Protein AF-A0A6C0AQ87-F1 (afdb_monomer_lite)

Organism: NCBI:txid1070528

Secondary structure (DSSP, 8-state):
----EEEEEEEGGGHHHHHHHHHHHHHHTT--GGGEEEEEES-SS-EEEEETTEEEEEES-B-GGGHHHHHHHH-TTTS--SEEEEEETTEEE-TTHHHHHHHHHHHHHHTT-SEEES-SSS--TT-EEEEHHHHHHTHHHHHTT-B----HHHHHHHHHHHHTTTTTTTTSSEE------EEEEEEEE-TT--EEEEEEEEEGGGTEEEEEES-TT-SS------TT--

Foldseek 3Di:
DDFAAEEAEAEPVQCVQLVVVQVVLCVVQPRDQLRYEYEYEQDPDWDWDADPNHIYTYDLKDQGQLRVLLVCLVPVPPDDDFKHWGYYSQKHAHNQQRVLVVVVVVVCVVLVAAWEQLEDVDQRQSGTMGGSVLSNVCNPVSVVLMDNDPDLVVSVVSVVVCVVVGCVSCVPSYDYPHFDWDKDWDWQAAPVRDIFTWIWTQSPSNRMIGTGGPDSVCSHRNGDDPPDDD

Sequence (230 aa):
MEPFHLFIASCYEAKDIQIPRIIDNISAVNIPSNYVHIIVGGCPKYETEYKNGIEIISVTYRCFEFTPLIYIIKNPDIIMFEFAFFAHDTVTFGKNFYNTIQSDIHKMKMGNFKTMKIENREMSMNIGIYSKEIILKNKNPLLELELNTNDKDELMKMKHKLVNYEDFILSQGNMNTGDASHNIKCKLVGKEGTVSNGSIRHYQRIDLIKYQSNNSTIQSIDICIIPNLF

pLDDT: mean 85.97, std 13.85, range [38.28, 98.5]

Structure (mmCIF, N/CA/C/O backbone):
data_AF-A0A6C0AQ87-F1
#
_entry.id   AF-A0A6C0AQ87-F1
#
loop_
_atom_site.group_PDB
_atom_site.id
_atom_site.type_symbol
_atom_site.label_atom_id
_atom_site.label_alt_id
_atom_site.label_comp_id
_atom_site.label_asym_id
_atom_site.label_entity_id
_atom_site.label_seq_id
_atom_site.pdbx_PDB_ins_code
_atom_site.Cartn_x
_atom_site.Cartn_y
_atom_site.Cartn_z
_atom_site.occupancy
_atom_site.B_iso_or_equiv
_atom_site.auth_seq_id
_atom_site.auth_comp_id
_atom_site.auth_asym_id
_atom_site.auth_atom_id
_atom_site.pdbx_PDB_model_num
ATOM 1 N N . MET A 1 1 ? -20.954 -0.572 12.445 1.00 70.75 1 MET A N 1
ATOM 2 C CA . MET A 1 1 ? -19.699 0.199 12.322 1.00 70.75 1 MET A CA 1
ATOM 3 C C . MET A 1 1 ? -19.572 0.627 10.872 1.00 70.75 1 MET A C 1
ATOM 5 O O . MET A 1 1 ? -19.961 -0.150 10.007 1.00 70.75 1 MET A O 1
ATOM 9 N N . GLU A 1 2 ? -19.117 1.850 10.605 1.00 80.50 2 GLU A N 1
ATOM 10 C CA . GLU A 1 2 ? -18.926 2.330 9.229 1.00 80.50 2 GLU A CA 1
ATOM 11 C C . GLU A 1 2 ? -17.753 1.595 8.563 1.00 80.50 2 GLU A C 1
ATOM 13 O O . GLU A 1 2 ? -16.759 1.318 9.246 1.00 80.50 2 GLU A O 1
ATOM 18 N N . PRO A 1 3 ? -17.859 1.228 7.275 1.00 90.69 3 PRO A N 1
ATOM 19 C CA . PRO A 1 3 ? -16.748 0.645 6.526 1.00 90.69 3 PRO A CA 1
ATOM 20 C C . PRO A 1 3 ? -15.561 1.617 6.453 1.00 90.69 3 PRO A C 1
ATOM 22 O O . PRO A 1 3 ? -15.720 2.829 6.596 1.00 90.69 3 PRO A O 1
ATOM 25 N N . PHE A 1 4 ? -14.364 1.080 6.227 1.00 95.75 4 PHE A N 1
ATOM 26 C CA . PHE A 1 4 ? -13.144 1.866 6.049 1.00 95.75 4 PHE A CA 1
ATOM 27 C C . PHE A 1 4 ? -12.495 1.575 4.698 1.00 95.75 4 PHE A C 1
ATOM 29 O O . PHE A 1 4 ? -12.660 0.487 4.139 1.00 95.75 4 PHE A O 1
ATOM 36 N N . HIS A 1 5 ? -11.726 2.547 4.210 1.00 97.88 5 HIS A N 1
ATOM 37 C CA . HIS A 1 5 ? -10.995 2.437 2.954 1.00 97.88 5 HIS A CA 1
ATOM 38 C C . HIS A 1 5 ? -9.681 1.668 3.137 1.00 97.88 5 HIS A C 1
ATOM 40 O O . HIS A 1 5 ? -8.927 1.914 4.081 1.00 97.88 5 HIS A O 1
ATOM 46 N N . LEU A 1 6 ? -9.395 0.760 2.210 1.00 98.06 6 LEU A N 1
ATOM 47 C CA . LEU A 1 6 ? -8.151 0.008 2.113 1.00 98.06 6 LEU A CA 1
ATOM 48 C C . LEU A 1 6 ? -7.364 0.501 0.896 1.00 98.06 6 LEU A C 1
ATOM 50 O O . LEU A 1 6 ? -7.814 0.347 -0.236 1.00 98.06 6 LEU A O 1
ATOM 54 N N . PHE A 1 7 ? -6.180 1.057 1.130 1.00 98.25 7 PHE A N 1
ATOM 55 C CA . PHE A 1 7 ? -5.252 1.475 0.086 1.00 98.25 7 PHE A CA 1
ATOM 56 C C . PHE A 1 7 ? -4.115 0.469 -0.049 1.00 98.25 7 PHE A C 1
ATOM 58 O O . PHE A 1 7 ? -3.455 0.123 0.932 1.00 98.25 7 PHE A O 1
ATOM 65 N N . ILE A 1 8 ? -3.862 0.020 -1.275 1.00 97.62 8 ILE A N 1
ATOM 66 C CA . ILE A 1 8 ? -2.823 -0.959 -1.590 1.00 97.62 8 ILE A CA 1
ATOM 67 C C . ILE A 1 8 ? -1.843 -0.327 -2.573 1.00 97.62 8 ILE A C 1
ATOM 69 O O . ILE A 1 8 ? -2.218 0.035 -3.687 1.00 97.62 8 ILE A O 1
ATOM 73 N N . ALA A 1 9 ? -0.586 -0.186 -2.159 1.00 95.69 9 ALA A N 1
ATOM 74 C CA . ALA A 1 9 ? 0.491 0.273 -3.027 1.00 95.69 9 ALA A CA 1
ATOM 75 C C . ALA A 1 9 ? 0.990 -0.870 -3.921 1.00 95.69 9 ALA A C 1
ATOM 77 O O . ALA A 1 9 ? 1.310 -1.950 -3.419 1.00 95.69 9 ALA A O 1
ATOM 78 N N . SER A 1 10 ? 1.106 -0.610 -5.223 1.00 93.88 10 SER A N 1
ATOM 79 C CA . SER A 1 10 ? 1.710 -1.516 -6.203 1.00 93.88 10 SER A CA 1
ATOM 80 C C . SER A 1 10 ? 2.608 -0.757 -7.185 1.00 93.88 10 SER A C 1
ATOM 82 O O . SER A 1 10 ? 2.607 0.478 -7.246 1.00 93.88 10 SER A O 1
ATOM 84 N N . CYS A 1 11 ? 3.390 -1.495 -7.964 1.00 91.00 11 CYS A N 1
ATOM 85 C CA . CYS A 1 11 ? 4.288 -0.972 -8.983 1.00 91.00 11 CYS A CA 1
ATOM 86 C C . CYS A 1 11 ? 3.928 -1.513 -10.373 1.00 91.00 11 CYS A C 1
ATOM 88 O O . CYS A 1 11 ? 3.451 -2.639 -10.514 1.00 91.00 11 CYS A O 1
ATOM 90 N N . TYR A 1 12 ? 4.172 -0.707 -11.410 1.00 89.94 12 TYR A N 1
ATOM 91 C CA . TYR A 1 12 ? 3.906 -1.065 -12.805 1.00 89.94 12 TYR A CA 1
ATOM 92 C C . TYR A 1 12 ? 4.482 -2.434 -13.203 1.00 89.94 12 TYR A C 1
ATOM 94 O O . TYR A 1 12 ? 3.801 -3.215 -13.862 1.00 89.94 12 TYR A O 1
ATOM 102 N N . GLU A 1 13 ? 5.692 -2.758 -12.745 1.00 84.94 13 GLU A N 1
ATOM 103 C CA . GLU A 1 13 ? 6.395 -4.014 -13.026 1.00 84.94 13 GLU A CA 1
ATOM 104 C C . GLU A 1 13 ? 5.699 -5.230 -12.410 1.00 84.94 13 GLU A C 1
ATOM 106 O O . GLU A 1 13 ? 5.802 -6.333 -12.939 1.00 84.94 13 GLU A O 1
ATOM 111 N N . ALA A 1 14 ? 4.989 -5.045 -11.296 1.00 81.75 14 ALA A N 1
ATOM 112 C CA . ALA A 1 14 ? 4.315 -6.124 -10.586 1.00 81.75 14 ALA A CA 1
ATOM 113 C C . ALA A 1 14 ? 2.837 -6.262 -10.953 1.00 81.75 14 ALA A C 1
ATOM 115 O O . ALA A 1 14 ? 2.191 -7.220 -10.514 1.00 81.75 14 ALA A O 1
ATOM 116 N N . LYS A 1 15 ? 2.291 -5.328 -11.744 1.00 88.00 15 LYS A N 1
ATOM 117 C CA . LYS A 1 15 ? 0.842 -5.167 -11.884 1.00 88.00 15 LYS A CA 1
ATOM 118 C C . LYS A 1 15 ? 0.152 -6.442 -12.388 1.00 88.00 15 LYS A C 1
ATOM 120 O O . LYS A 1 15 ? -0.852 -6.868 -11.825 1.00 88.00 15 LYS A O 1
ATOM 125 N N . ASP A 1 16 ? 0.739 -7.103 -13.386 1.00 86.88 16 ASP A N 1
ATOM 126 C CA . ASP A 1 16 ? 0.127 -8.243 -14.086 1.00 86.88 16 ASP A CA 1
ATOM 127 C C . ASP A 1 16 ? 0.128 -9.529 -13.245 1.00 86.88 16 ASP A C 1
ATOM 129 O O . ASP A 1 16 ? -0.469 -10.537 -13.626 1.00 86.88 16 ASP A O 1
ATOM 133 N N . ILE A 1 17 ? 0.810 -9.507 -12.097 1.00 82.94 17 ILE A N 1
ATOM 134 C CA . ILE A 1 17 ? 0.964 -10.655 -11.206 1.00 82.94 17 ILE A CA 1
ATOM 135 C C . ILE A 1 17 ? 0.303 -10.367 -9.860 1.00 82.94 17 ILE A C 1
ATOM 137 O O . ILE A 1 17 ? -0.514 -11.160 -9.392 1.00 82.94 17 ILE A O 1
ATOM 141 N N . GLN A 1 18 ? 0.599 -9.220 -9.250 1.00 87.06 18 GLN A N 1
ATOM 142 C CA . GLN A 1 18 ? 0.090 -8.894 -7.920 1.00 87.06 18 GLN A CA 1
ATOM 143 C C . GLN A 1 18 ? -1.363 -8.465 -7.919 1.00 87.06 18 GLN A C 1
ATOM 145 O O . GLN A 1 18 ? -2.097 -8.839 -7.006 1.00 87.06 18 GLN A O 1
ATOM 150 N N . ILE A 1 19 ? -1.792 -7.693 -8.921 1.00 92.75 19 ILE A N 1
ATOM 151 C CA . ILE A 1 19 ? -3.147 -7.146 -8.917 1.00 92.75 19 ILE A CA 1
ATOM 152 C C . ILE A 1 19 ? -4.196 -8.252 -9.064 1.00 92.75 19 ILE A C 1
ATOM 154 O O . ILE A 1 19 ? -5.112 -8.292 -8.245 1.00 92.75 19 ILE A O 1
ATOM 158 N N . PRO A 1 20 ? -4.073 -9.218 -9.997 1.00 92.12 20 PRO A N 1
ATOM 159 C CA . PRO A 1 20 ? -4.976 -10.367 -10.016 1.00 92.12 20 PRO A CA 1
ATOM 160 C C . PRO A 1 20 ? -4.990 -11.129 -8.682 1.00 92.12 20 PRO A C 1
ATOM 162 O O . PRO A 1 20 ? -6.058 -11.369 -8.127 1.00 92.12 20 PRO A O 1
ATOM 165 N N . ARG A 1 21 ? -3.810 -11.414 -8.114 1.00 91.19 21 ARG A N 1
ATOM 166 C CA . ARG A 1 21 ? -3.673 -12.163 -6.856 1.00 91.19 21 ARG A CA 1
ATOM 167 C C . ARG A 1 21 ? -4.363 -11.472 -5.679 1.00 91.19 21 ARG A C 1
ATOM 169 O O . ARG A 1 21 ? -5.054 -12.127 -4.899 1.00 91.19 21 ARG A O 1
ATOM 176 N N . ILE A 1 22 ? -4.152 -10.166 -5.513 1.00 93.75 22 ILE A N 1
ATOM 177 C CA . ILE A 1 22 ? -4.729 -9.428 -4.386 1.00 93.75 22 ILE A CA 1
ATOM 178 C C . ILE A 1 22 ? -6.245 -9.287 -4.545 1.00 93.75 22 ILE A C 1
ATOM 180 O O . ILE A 1 22 ? -6.961 -9.412 -3.557 1.00 93.75 22 ILE A O 1
ATOM 184 N N . ILE A 1 23 ? -6.744 -9.124 -5.777 1.00 95.12 23 ILE A N 1
ATOM 185 C CA . ILE A 1 23 ? -8.183 -9.106 -6.082 1.00 95.12 23 ILE A CA 1
ATOM 186 C C . ILE A 1 23 ? -8.835 -10.441 -5.720 1.00 95.12 23 ILE A C 1
ATOM 188 O O . ILE A 1 23 ? -9.888 -10.445 -5.077 1.00 95.12 23 ILE A O 1
ATOM 192 N N . ASP A 1 24 ? -8.208 -11.562 -6.082 1.00 93.31 24 ASP A N 1
ATOM 193 C CA . ASP A 1 24 ? -8.702 -12.898 -5.737 1.00 93.31 24 ASP A CA 1
ATOM 194 C C . ASP A 1 24 ? -8.727 -13.095 -4.215 1.00 93.31 24 ASP A C 1
ATOM 196 O O . ASP A 1 24 ? -9.721 -13.564 -3.658 1.00 93.31 24 ASP A O 1
ATOM 200 N N . ASN A 1 25 ? -7.670 -12.665 -3.516 1.00 94.88 25 ASN A N 1
ATOM 201 C CA . ASN A 1 25 ? -7.618 -12.722 -2.059 1.00 94.88 25 ASN A CA 1
ATOM 202 C C . ASN A 1 25 ? -8.708 -11.862 -1.399 1.00 94.88 25 ASN A C 1
ATOM 204 O O . ASN A 1 25 ? -9.415 -12.372 -0.535 1.00 94.88 25 ASN A O 1
ATOM 208 N N . ILE A 1 26 ? -8.888 -10.608 -1.827 1.00 95.94 26 ILE A N 1
ATOM 209 C CA . ILE A 1 26 ? -9.941 -9.698 -1.337 1.00 95.94 26 ILE A CA 1
ATOM 210 C C . ILE A 1 26 ? -11.328 -10.313 -1.534 1.00 95.94 26 ILE A C 1
ATOM 212 O O . ILE A 1 26 ? -12.129 -10.346 -0.598 1.00 95.94 26 ILE A O 1
ATOM 216 N N . SER A 1 27 ? -11.581 -10.856 -2.728 1.00 92.88 27 SER A N 1
ATOM 217 C CA . SER A 1 27 ? -12.851 -11.502 -3.076 1.00 92.88 27 SER A CA 1
ATOM 218 C C . SER A 1 27 ? -13.129 -12.728 -2.198 1.00 92.88 27 SER A C 1
ATOM 220 O O . SER A 1 27 ? -14.280 -13.014 -1.881 1.00 92.88 27 SER A O 1
ATOM 222 N N . ALA A 1 28 ? -12.082 -13.434 -1.759 1.00 93.25 28 ALA A N 1
ATOM 223 C CA . ALA A 1 28 ? -12.200 -14.608 -0.900 1.00 93.25 28 ALA A CA 1
ATOM 224 C C . ALA A 1 28 ? -12.422 -14.287 0.594 1.00 93.25 28 ALA A C 1
ATOM 226 O O . ALA A 1 28 ? -12.800 -15.189 1.348 1.00 93.25 28 ALA A O 1
ATOM 227 N N . VAL A 1 29 ? -12.178 -13.048 1.051 1.00 91.06 29 VAL A N 1
ATOM 228 C CA . VAL A 1 29 ? -12.128 -12.707 2.493 1.00 91.06 29 VAL A CA 1
ATOM 229 C C . VAL A 1 29 ? -13.107 -11.620 2.952 1.00 91.06 29 VAL A C 1
ATOM 231 O O . VAL A 1 29 ? -12.885 -10.985 3.978 1.00 91.06 29 VAL A O 1
ATOM 234 N N . ASN A 1 30 ? -14.242 -11.454 2.265 1.00 84.94 30 ASN A N 1
ATOM 235 C CA . ASN A 1 30 ? -15.345 -10.555 2.659 1.00 84.94 30 ASN A CA 1
ATOM 236 C C . ASN A 1 30 ? -14.932 -9.089 2.909 1.00 84.94 30 ASN A C 1
ATOM 238 O O . ASN A 1 30 ? -15.601 -8.373 3.655 1.00 84.94 30 ASN A O 1
ATOM 242 N N . ILE A 1 31 ? -13.847 -8.621 2.288 1.00 94.50 31 ILE A N 1
ATOM 243 C CA . ILE A 1 31 ? -13.509 -7.196 2.278 1.00 94.50 31 ILE A CA 1
ATOM 244 C C . ILE A 1 31 ? -14.445 -6.505 1.269 1.00 94.50 31 ILE A C 1
ATOM 246 O O . ILE A 1 31 ? -14.500 -6.936 0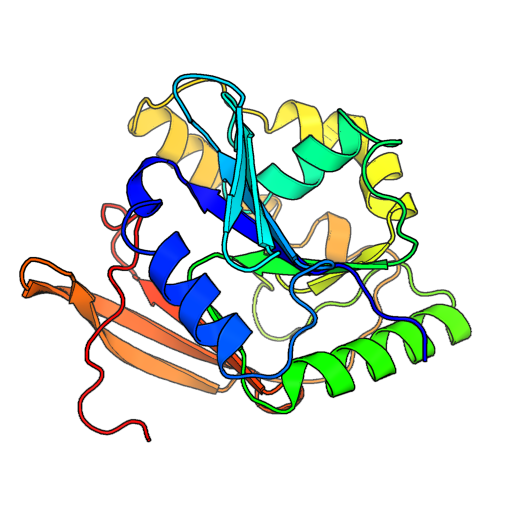.116 1.00 94.50 31 ILE A O 1
ATOM 250 N N . PRO A 1 32 ? -15.171 -5.439 1.654 1.00 95.44 32 PRO A N 1
ATOM 251 C CA . PRO A 1 32 ? -16.030 -4.689 0.743 1.00 95.44 32 PRO A CA 1
ATOM 252 C C . PRO A 1 32 ? -15.2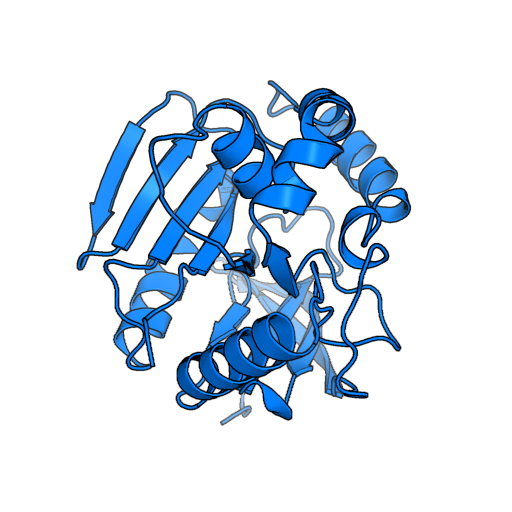37 -4.076 -0.420 1.00 95.44 32 PRO A C 1
ATOM 254 O O . PRO A 1 32 ? -14.501 -3.106 -0.242 1.00 95.44 32 PRO A O 1
ATOM 257 N N . SER A 1 33 ? -15.395 -4.632 -1.621 1.00 96.44 33 SER A N 1
ATOM 258 C CA . SER A 1 33 ? -14.600 -4.278 -2.805 1.00 96.44 33 SER A CA 1
ATOM 259 C C . SER A 1 33 ? -14.642 -2.791 -3.159 1.00 96.44 33 SER A C 1
ATOM 261 O O . SER A 1 33 ? -13.620 -2.225 -3.529 1.00 96.44 33 SER A O 1
ATOM 263 N N . ASN A 1 34 ? -15.791 -2.139 -2.964 1.00 96.12 34 ASN A N 1
ATOM 264 C CA . ASN A 1 34 ? -15.999 -0.717 -3.248 1.00 96.12 34 ASN A CA 1
ATOM 265 C C . ASN A 1 34 ? -15.268 0.235 -2.280 1.00 96.12 34 ASN A C 1
ATOM 267 O O . ASN A 1 34 ? -15.312 1.447 -2.473 1.00 96.12 34 ASN A O 1
ATOM 271 N N . TYR A 1 35 ? -14.626 -0.301 -1.240 1.00 97.19 35 TYR A N 1
ATOM 272 C CA . TYR A 1 35 ? -13.758 0.436 -0.322 1.00 97.19 35 TYR A CA 1
ATOM 273 C C . TYR A 1 35 ? -12.278 0.082 -0.510 1.00 97.19 35 TYR A C 1
ATOM 275 O O . TYR A 1 35 ? -11.448 0.464 0.314 1.00 97.19 35 TYR A O 1
ATOM 283 N N . VAL A 1 36 ? -11.930 -0.656 -1.567 1.00 98.38 36 VAL A N 1
ATOM 284 C CA . VAL A 1 36 ? -10.545 -1.010 -1.876 1.00 98.38 36 VAL A CA 1
ATOM 285 C C . VAL A 1 36 ? -10.039 -0.206 -3.065 1.00 98.38 36 VAL A C 1
ATOM 287 O O . VAL A 1 36 ? -10.654 -0.196 -4.131 1.00 98.38 36 VAL A O 1
ATOM 290 N N . HIS A 1 37 ? -8.871 0.403 -2.877 1.00 98.50 37 HIS A N 1
ATOM 291 C CA . HIS A 1 37 ? -8.175 1.206 -3.872 1.00 98.50 37 HIS A CA 1
ATOM 292 C C . HIS A 1 37 ? -6.755 0.672 -4.050 1.00 98.50 37 HIS A C 1
ATOM 294 O O . HIS A 1 37 ? -5.944 0.679 -3.120 1.00 98.50 37 HIS A O 1
ATOM 300 N N . ILE A 1 38 ? -6.439 0.218 -5.254 1.00 98.25 38 ILE A N 1
ATOM 301 C CA . ILE A 1 38 ? -5.106 -0.237 -5.633 1.00 98.25 38 ILE A CA 1
ATOM 302 C C . ILE A 1 38 ? -4.446 0.885 -6.427 1.00 98.25 38 ILE A C 1
ATOM 304 O O . ILE A 1 38 ? -4.904 1.220 -7.514 1.00 98.25 38 ILE A O 1
ATOM 308 N N . ILE A 1 39 ? -3.364 1.460 -5.904 1.00 98.12 39 ILE A N 1
ATOM 309 C CA . ILE A 1 39 ? -2.640 2.546 -6.573 1.00 98.12 39 ILE A CA 1
ATOM 310 C C . ILE A 1 39 ? -1.346 1.987 -7.167 1.00 98.12 39 ILE A C 1
ATOM 312 O O . ILE A 1 39 ? -0.448 1.570 -6.431 1.00 98.12 39 ILE A O 1
ATOM 316 N N . VAL A 1 40 ? -1.250 1.981 -8.498 1.00 97.06 40 VAL A N 1
ATOM 317 C CA . VAL A 1 40 ? -0.133 1.408 -9.260 1.00 97.06 40 VAL A CA 1
ATOM 318 C C . VAL A 1 40 ? 0.787 2.524 -9.757 1.00 97.06 40 VAL A C 1
ATOM 320 O O . VAL A 1 40 ? 0.448 3.270 -10.677 1.00 97.06 40 VAL A O 1
ATOM 323 N N . GLY A 1 41 ? 1.970 2.644 -9.152 1.00 95.38 41 GLY A N 1
ATOM 324 C CA . GLY A 1 41 ? 2.942 3.687 -9.493 1.00 95.38 41 GLY A CA 1
ATOM 325 C C . GLY A 1 41 ? 3.875 3.327 -10.651 1.00 95.38 41 GLY A C 1
ATOM 326 O O . GLY A 1 41 ? 4.324 2.182 -10.763 1.00 95.38 41 GLY A O 1
ATOM 327 N N . GLY A 1 42 ? 4.262 4.333 -11.440 1.00 94.12 42 GLY A N 1
ATOM 328 C CA . GLY A 1 42 ? 5.247 4.232 -12.529 1.00 94.12 42 GLY A CA 1
ATOM 329 C C . GLY A 1 42 ? 4.662 3.806 -13.875 1.00 94.12 42 GLY A C 1
ATOM 330 O O . GLY A 1 42 ? 5.389 3.306 -14.735 1.00 94.12 42 GLY A O 1
ATOM 331 N N . CYS A 1 43 ? 3.349 3.956 -14.049 1.00 95.00 43 CYS A N 1
ATOM 332 C CA . CYS A 1 43 ? 2.650 3.566 -15.267 1.00 95.00 43 CYS A CA 1
ATOM 333 C C . CYS A 1 43 ? 2.925 4.550 -16.425 1.00 95.00 43 CYS A C 1
ATOM 335 O O . CYS A 1 43 ? 3.149 5.734 -16.186 1.00 95.00 43 CYS A O 1
ATOM 337 N N . PRO A 1 44 ? 2.836 4.123 -17.700 1.00 94.81 44 PRO A N 1
ATOM 338 C CA . PRO A 1 44 ? 3.042 5.014 -18.849 1.00 94.81 44 PRO A CA 1
ATOM 339 C C . PRO A 1 44 ? 2.048 6.181 -18.941 1.00 94.81 44 PRO A C 1
ATOM 341 O O . PRO A 1 44 ? 2.342 7.203 -19.556 1.00 94.81 44 PRO A O 1
ATOM 344 N N . LYS A 1 45 ? 0.852 6.021 -18.367 1.00 96.38 45 LYS A N 1
ATOM 345 C CA . LYS A 1 45 ? -0.220 7.018 -18.372 1.00 96.38 45 LYS A CA 1
ATOM 346 C C . LYS A 1 45 ? -1.065 6.897 -17.106 1.00 96.38 45 LYS A C 1
ATOM 348 O O . LYS A 1 45 ? -1.084 5.843 -16.470 1.00 96.38 45 LYS A O 1
ATOM 353 N N . TYR A 1 46 ? -1.769 7.977 -16.777 1.00 97.44 46 TYR A N 1
ATOM 354 C CA . TYR A 1 46 ? -2.807 7.957 -15.754 1.00 97.44 46 TYR A CA 1
ATOM 355 C C . TYR A 1 46 ? -4.057 7.261 -16.298 1.00 97.44 46 TYR A C 1
ATOM 357 O O . TYR A 1 46 ? -4.537 7.613 -17.378 1.00 97.44 46 TYR A O 1
ATOM 365 N N . GLU A 1 47 ? -4.586 6.293 -15.560 1.00 97.81 47 GLU A N 1
ATOM 366 C CA . GLU A 1 47 ? -5.850 5.626 -15.879 1.00 97.81 47 GLU A CA 1
ATOM 367 C C . GLU A 1 47 ? -6.501 5.081 -14.607 1.00 97.81 47 GLU A C 1
ATOM 369 O O . GLU A 1 47 ? -5.818 4.729 -13.646 1.00 97.81 47 GLU A O 1
ATOM 374 N N . THR A 1 48 ? -7.827 5.008 -14.617 1.00 97.88 48 THR A N 1
ATOM 375 C CA . THR A 1 48 ? -8.610 4.363 -13.564 1.00 97.88 48 THR A CA 1
ATOM 376 C C . THR A 1 48 ? -9.464 3.286 -14.207 1.00 97.88 48 THR A C 1
ATOM 378 O O . THR A 1 48 ? -10.160 3.549 -15.189 1.00 97.88 48 THR A O 1
ATOM 381 N N . GLU A 1 49 ? -9.422 2.083 -13.651 1.00 97.62 49 GLU A N 1
ATOM 382 C CA . GLU A 1 49 ? -10.278 0.969 -14.045 1.00 97.62 49 GLU A CA 1
ATOM 383 C C . GLU A 1 49 ? -10.921 0.319 -12.816 1.00 97.62 49 GLU A C 1
ATOM 385 O O . GLU A 1 49 ? -10.465 0.494 -11.685 1.00 97.62 49 GLU A O 1
ATOM 390 N N . TYR A 1 50 ? -11.989 -0.445 -13.043 1.00 97.56 50 TYR A N 1
ATOM 391 C CA . TYR A 1 50 ? -12.676 -1.191 -11.993 1.00 97.56 50 TYR A CA 1
ATOM 392 C C . TYR A 1 50 ? -12.697 -2.675 -12.333 1.00 97.56 50 TYR A C 1
ATOM 394 O O . TYR A 1 50 ? -13.120 -3.067 -13.422 1.00 97.56 50 TYR A O 1
ATOM 402 N N . LYS A 1 51 ? -12.307 -3.512 -11.372 1.00 96.62 51 LYS A N 1
ATOM 403 C CA . LYS A 1 51 ? -12.351 -4.971 -11.502 1.00 96.62 51 LYS A CA 1
ATOM 404 C C . LYS A 1 51 ? -12.974 -5.579 -10.255 1.00 96.62 51 LYS A C 1
ATOM 406 O O . LYS A 1 51 ? -12.488 -5.366 -9.152 1.00 96.62 51 LYS A O 1
ATOM 411 N N . ASN A 1 52 ? -14.073 -6.315 -10.421 1.00 94.44 52 ASN A N 1
ATOM 412 C CA . ASN A 1 52 ? -14.862 -6.872 -9.312 1.00 94.44 52 ASN A CA 1
ATOM 413 C C . ASN A 1 52 ? -15.249 -5.813 -8.253 1.00 94.44 52 ASN A C 1
ATOM 415 O O . ASN A 1 52 ? -15.251 -6.090 -7.059 1.00 94.44 52 ASN A O 1
ATOM 419 N N . GLY A 1 53 ? -15.529 -4.579 -8.688 1.00 95.62 53 GLY A N 1
ATOM 420 C CA . GLY A 1 53 ? -15.854 -3.454 -7.803 1.00 95.62 53 GLY A CA 1
ATOM 421 C C . GLY A 1 53 ? -14.664 -2.823 -7.070 1.00 95.62 53 GLY A C 1
ATOM 422 O O . GLY A 1 53 ? -14.879 -1.862 -6.341 1.00 95.62 53 GLY A O 1
ATOM 423 N N . ILE A 1 54 ? -13.441 -3.329 -7.263 1.00 97.94 54 ILE A N 1
ATOM 424 C CA . ILE A 1 54 ? -12.197 -2.752 -6.733 1.00 97.94 54 ILE A CA 1
ATOM 425 C C . ILE A 1 54 ? -11.694 -1.693 -7.708 1.00 97.94 54 ILE A C 1
ATOM 427 O O . ILE A 1 54 ? -11.628 -1.948 -8.914 1.00 97.94 54 ILE A O 1
ATOM 431 N N . GLU A 1 55 ? -11.329 -0.527 -7.185 1.00 98.19 55 GLU A N 1
ATOM 432 C CA . GLU A 1 55 ? -10.763 0.569 -7.967 1.00 98.19 55 GLU A CA 1
ATOM 433 C C . GLU A 1 55 ? -9.252 0.378 -8.140 1.00 98.19 55 GLU A C 1
ATOM 435 O O . GLU A 1 55 ? -8.522 0.187 -7.165 1.00 98.19 55 GLU A O 1
ATOM 440 N N . ILE A 1 56 ? -8.774 0.442 -9.381 1.00 98.50 56 ILE A N 1
ATOM 441 C CA . ILE A 1 56 ? -7.355 0.346 -9.728 1.00 98.50 56 ILE A CA 1
ATOM 442 C C . ILE A 1 56 ? -6.962 1.656 -10.405 1.00 98.50 56 ILE A C 1
ATOM 444 O O . ILE A 1 56 ? -7.510 2.019 -11.444 1.00 98.50 56 ILE A O 1
ATOM 448 N N . ILE A 1 57 ? -6.022 2.378 -9.803 1.00 98.50 57 ILE A N 1
ATOM 449 C CA . ILE A 1 57 ? -5.585 3.701 -10.244 1.00 98.50 57 ILE A CA 1
ATOM 450 C C . ILE A 1 57 ? -4.115 3.619 -10.633 1.00 98.50 57 ILE A C 1
ATOM 452 O O . ILE A 1 57 ? -3.224 3.529 -9.787 1.00 98.50 57 ILE A O 1
ATOM 456 N N . SER A 1 58 ? -3.861 3.685 -11.929 1.00 98.25 58 SER A N 1
ATOM 457 C CA . SER A 1 58 ? -2.528 3.795 -12.502 1.00 98.25 58 SER A CA 1
ATOM 458 C C . SER A 1 58 ? -2.083 5.252 -12.483 1.00 98.25 58 SER A C 1
ATOM 460 O O . SER A 1 58 ? -2.779 6.134 -12.987 1.00 98.25 58 SER A O 1
ATOM 462 N N . VAL A 1 59 ? -0.899 5.517 -11.937 1.00 97.88 59 VAL A N 1
ATOM 463 C CA . VAL A 1 59 ? -0.293 6.853 -11.895 1.00 97.88 59 VAL A CA 1
ATOM 464 C C . VAL A 1 59 ? 1.102 6.832 -12.513 1.00 97.88 59 VAL A C 1
ATOM 466 O O . VAL A 1 59 ? 1.818 5.833 -12.440 1.00 97.88 59 VAL A O 1
ATOM 469 N N . THR A 1 60 ? 1.496 7.943 -13.139 1.00 96.44 60 THR A N 1
ATOM 470 C CA . THR A 1 60 ? 2.782 8.049 -13.851 1.00 96.44 60 THR A CA 1
ATOM 471 C C . THR A 1 60 ? 3.978 8.221 -12.924 1.00 96.44 60 THR A C 1
ATOM 473 O O . THR A 1 60 ? 5.094 7.850 -13.273 1.00 96.44 60 THR A O 1
ATOM 476 N N . TYR A 1 61 ? 3.742 8.762 -11.733 1.00 94.69 61 TYR A N 1
ATOM 477 C CA . TYR A 1 61 ? 4.751 8.899 -10.694 1.00 94.69 61 TYR A CA 1
ATOM 478 C C . TYR A 1 61 ? 4.820 7.648 -9.818 1.00 94.69 61 TYR A C 1
ATOM 480 O O . TYR A 1 61 ? 3.940 6.785 -9.858 1.00 94.69 61 TYR A O 1
ATOM 488 N N . ARG A 1 62 ? 5.851 7.547 -8.981 1.00 91.25 62 ARG A N 1
ATOM 489 C CA . ARG A 1 62 ? 5.965 6.470 -7.996 1.00 91.25 62 ARG A CA 1
ATOM 490 C C . ARG A 1 62 ? 6.791 6.848 -6.785 1.00 91.25 62 ARG A C 1
ATOM 492 O O . ARG A 1 62 ? 7.704 7.660 -6.872 1.00 91.25 62 ARG A O 1
ATOM 499 N N . CYS A 1 63 ? 6.476 6.211 -5.666 1.00 89.69 63 CYS A N 1
ATOM 500 C CA . CYS A 1 63 ? 7.274 6.252 -4.447 1.00 89.69 63 CYS A CA 1
ATOM 501 C C . CYS A 1 63 ? 7.015 4.986 -3.616 1.00 89.69 63 CYS A C 1
ATOM 503 O O . CYS A 1 63 ? 6.625 5.064 -2.457 1.00 89.69 63 CYS A O 1
ATOM 505 N N . PHE A 1 64 ? 7.133 3.812 -4.251 1.00 87.25 64 PHE A N 1
ATOM 506 C CA . PHE A 1 64 ? 6.882 2.506 -3.628 1.00 87.25 64 PHE A CA 1
ATOM 507 C C . PHE A 1 64 ? 5.623 2.524 -2.729 1.00 87.25 64 PHE A C 1
ATOM 509 O O . PHE A 1 64 ? 4.539 2.871 -3.206 1.00 87.25 64 PHE A O 1
ATOM 516 N N . GLU A 1 65 ? 5.766 2.222 -1.439 1.00 87.00 65 GLU A N 1
ATOM 517 C CA . GLU A 1 65 ? 4.699 2.206 -0.437 1.00 87.00 65 GLU A CA 1
ATOM 518 C C . GLU A 1 65 ? 4.044 3.567 -0.137 1.00 87.00 65 GLU A C 1
ATOM 520 O O . GLU A 1 65 ? 2.899 3.607 0.307 1.00 87.00 65 GLU A O 1
ATOM 525 N N . PHE A 1 66 ? 4.697 4.689 -0.449 1.00 91.69 66 PHE A N 1
ATOM 526 C CA . PHE A 1 66 ? 4.128 6.033 -0.288 1.00 91.69 66 PHE A CA 1
ATOM 527 C C . PHE A 1 66 ? 3.270 6.480 -1.479 1.00 91.69 66 PHE A C 1
ATOM 529 O O . PHE A 1 66 ? 2.610 7.519 -1.401 1.00 91.69 66 PHE A O 1
ATOM 536 N N . THR A 1 67 ? 3.234 5.718 -2.578 1.00 95.06 67 THR A N 1
ATOM 537 C CA . THR A 1 67 ? 2.472 6.088 -3.787 1.00 95.06 67 THR A CA 1
ATOM 538 C C . THR A 1 67 ? 0.993 6.406 -3.491 1.00 95.06 67 THR A C 1
ATOM 540 O O . THR A 1 67 ? 0.529 7.459 -3.939 1.00 95.06 67 THR A O 1
ATOM 543 N N . PRO A 1 68 ? 0.247 5.609 -2.692 1.00 96.94 68 PRO A N 1
ATOM 544 C CA . PRO A 1 68 ? -1.130 5.952 -2.333 1.00 96.94 68 PRO A CA 1
ATOM 545 C C . PRO A 1 68 ? -1.254 7.250 -1.524 1.00 96.94 68 PRO A C 1
ATOM 547 O O . PRO A 1 68 ? -2.200 8.011 -1.711 1.00 96.94 68 PRO A O 1
ATOM 550 N N . LEU A 1 69 ? -0.288 7.536 -0.647 1.00 96.00 69 LEU A N 1
ATOM 551 C CA . LEU A 1 69 ? -0.286 8.745 0.181 1.00 96.00 69 LEU A CA 1
ATOM 552 C C . LEU A 1 69 ? -0.108 10.001 -0.680 1.00 96.00 69 LEU A C 1
ATOM 554 O O . LEU A 1 69 ? -0.839 10.979 -0.515 1.00 96.00 69 LEU A O 1
ATOM 558 N N . ILE A 1 70 ? 0.809 9.946 -1.650 1.00 96.25 70 ILE A N 1
ATOM 559 C CA . ILE A 1 70 ? 1.003 11.006 -2.649 1.00 96.25 70 ILE A CA 1
ATOM 560 C C . ILE A 1 70 ? -0.265 11.189 -3.493 1.00 96.25 70 ILE A C 1
ATOM 562 O O . ILE A 1 70 ? -0.675 12.324 -3.744 1.00 96.25 70 ILE A O 1
ATOM 566 N N . TYR A 1 71 ? -0.927 10.094 -3.881 1.00 97.75 71 TYR A N 1
ATOM 567 C CA . TYR A 1 71 ? -2.192 10.160 -4.613 1.00 97.75 71 TYR A CA 1
ATOM 568 C C . TYR A 1 71 ? -3.272 10.923 -3.843 1.00 97.75 71 TYR A C 1
ATOM 570 O O . TYR A 1 71 ? -3.884 11.831 -4.405 1.00 97.75 71 TYR A O 1
ATOM 578 N N . ILE A 1 72 ? -3.450 10.624 -2.554 1.00 97.56 72 ILE A N 1
ATOM 579 C CA . ILE A 1 72 ? -4.415 11.312 -1.684 1.00 97.56 72 ILE A CA 1
ATOM 580 C C . ILE A 1 72 ? -4.090 12.805 -1.559 1.00 97.56 72 ILE A C 1
ATOM 582 O O . ILE A 1 72 ? -4.991 13.636 -1.595 1.00 97.56 72 ILE A O 1
ATOM 586 N N . ILE A 1 73 ? -2.809 13.168 -1.449 1.00 97.06 73 ILE A N 1
ATOM 587 C CA . ILE A 1 73 ? -2.378 14.574 -1.380 1.00 97.06 73 ILE A CA 1
ATOM 588 C C . ILE A 1 73 ? -2.717 15.345 -2.653 1.00 97.06 73 ILE A C 1
ATOM 590 O O . ILE A 1 73 ? -3.104 16.514 -2.581 1.00 97.06 73 ILE A O 1
ATOM 594 N N . LYS A 1 74 ? -2.517 14.718 -3.815 1.00 96.56 74 LYS A N 1
ATOM 595 C CA . LYS A 1 74 ? -2.822 15.324 -5.115 1.00 96.56 74 LYS A CA 1
ATOM 596 C C . LYS A 1 74 ? -4.326 15.386 -5.383 1.00 96.56 74 LYS A C 1
ATOM 598 O O . LYS A 1 74 ? -4.758 16.247 -6.139 1.00 96.56 74 LYS A O 1
ATOM 603 N N . ASN A 1 75 ? -5.101 14.510 -4.745 1.00 96.50 75 ASN A N 1
ATOM 604 C CA . ASN A 1 75 ? -6.527 14.319 -4.986 1.00 96.50 75 ASN A CA 1
ATOM 605 C C . ASN A 1 75 ? -7.339 14.284 -3.675 1.00 96.50 75 ASN A C 1
ATOM 607 O O . ASN A 1 75 ? -8.029 13.295 -3.402 1.00 96.5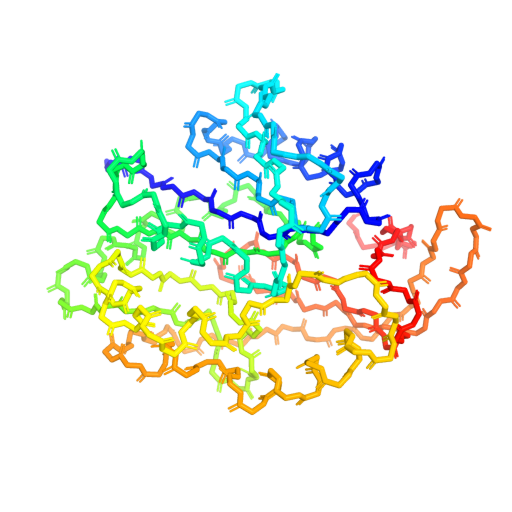0 75 ASN A O 1
ATOM 611 N N . PRO A 1 76 ? -7.271 15.336 -2.837 1.00 94.38 76 PRO A N 1
ATOM 612 C CA . PRO A 1 76 ? -7.831 15.296 -1.490 1.00 94.38 76 PRO A CA 1
ATOM 613 C C . PRO A 1 76 ? -9.349 15.123 -1.481 1.00 94.38 76 PRO A C 1
ATOM 615 O O . PRO A 1 76 ? -9.870 14.607 -0.502 1.00 94.38 76 PRO A O 1
ATOM 618 N N . ASP A 1 77 ? -10.057 15.481 -2.549 1.00 94.19 77 ASP A N 1
ATOM 619 C CA . ASP A 1 77 ? -11.524 15.460 -2.580 1.00 94.19 77 ASP A CA 1
ATOM 620 C C . ASP A 1 77 ? -12.110 14.238 -3.306 1.00 94.19 77 ASP A C 1
ATOM 622 O O . ASP A 1 77 ? -13.323 14.053 -3.301 1.00 94.19 77 ASP A O 1
ATOM 626 N N . ILE A 1 78 ? -11.273 13.377 -3.907 1.00 92.19 78 ILE A N 1
ATOM 627 C CA . ILE A 1 78 ? -11.755 12.213 -4.676 1.00 92.19 78 ILE A CA 1
ATOM 628 C C . ILE A 1 78 ? -12.248 11.096 -3.751 1.00 92.19 78 ILE A C 1
ATOM 630 O O . ILE A 1 78 ? -13.325 10.547 -3.966 1.00 92.19 78 ILE A O 1
ATOM 634 N N . ILE A 1 79 ? -11.475 10.759 -2.712 1.00 91.44 79 ILE A N 1
ATOM 635 C CA . ILE A 1 79 ? -11.819 9.679 -1.775 1.00 91.44 79 ILE A CA 1
ATOM 636 C C . ILE A 1 79 ? -12.000 10.269 -0.379 1.00 91.44 79 ILE A C 1
ATOM 638 O O . ILE A 1 79 ? -11.062 10.790 0.241 1.00 91.44 79 ILE A O 1
ATOM 642 N N . MET A 1 80 ? -13.228 10.195 0.128 1.00 93.75 80 MET A N 1
ATOM 643 C CA . MET A 1 80 ? -13.603 10.741 1.427 1.00 93.75 80 MET A CA 1
ATOM 644 C C . MET A 1 80 ? -13.450 9.691 2.519 1.00 93.75 80 MET A C 1
ATOM 646 O O . MET A 1 80 ? -14.215 8.740 2.589 1.00 93.75 80 MET A O 1
ATOM 650 N N . PHE A 1 81 ? -12.471 9.891 3.398 1.00 96.38 81 PHE A N 1
ATOM 651 C CA . PHE A 1 81 ? -12.249 9.042 4.560 1.00 96.38 81 PHE A CA 1
ATOM 652 C C . PHE A 1 81 ? -11.648 9.855 5.706 1.00 96.38 81 PHE A C 1
ATOM 654 O O . PHE A 1 81 ? -10.941 10.838 5.484 1.00 96.38 81 PHE A O 1
ATOM 661 N N . GLU A 1 82 ? -11.918 9.426 6.935 1.00 95.81 82 GLU A N 1
ATOM 662 C CA . GLU A 1 82 ? -11.253 9.954 8.129 1.00 95.81 82 GLU A CA 1
ATOM 663 C C . GLU A 1 82 ? -10.001 9.134 8.446 1.00 95.81 82 GLU A C 1
ATOM 665 O O . GLU A 1 82 ? -8.925 9.695 8.628 1.00 95.81 82 GLU A O 1
ATOM 670 N N . PHE A 1 83 ? -10.141 7.805 8.428 1.00 97.00 83 PHE A N 1
ATOM 671 C CA . PHE A 1 83 ? -9.073 6.826 8.598 1.00 97.00 83 PHE A CA 1
ATOM 672 C C . PHE A 1 83 ? -9.136 5.784 7.490 1.00 97.00 83 PHE A C 1
ATOM 674 O O . PHE A 1 83 ? -10.220 5.406 7.042 1.00 97.00 83 PHE A O 1
ATOM 681 N N . ALA A 1 84 ? -7.971 5.308 7.078 1.00 97.56 84 ALA A N 1
ATOM 682 C CA . ALA A 1 84 ? -7.843 4.226 6.121 1.00 97.56 84 ALA A CA 1
ATOM 683 C C . ALA A 1 84 ? -6.668 3.322 6.495 1.00 97.56 84 ALA A C 1
ATOM 685 O O . ALA A 1 84 ? -5.733 3.754 7.177 1.00 97.56 84 ALA A O 1
ATOM 686 N N . PHE A 1 85 ? -6.734 2.070 6.054 1.00 96.94 85 PHE A N 1
ATOM 687 C CA . PHE A 1 85 ? -5.637 1.122 6.194 1.00 96.94 85 PHE A CA 1
ATOM 688 C C . PHE A 1 85 ? -4.784 1.140 4.932 1.00 96.94 85 PHE A C 1
ATOM 690 O O . PHE A 1 85 ? -5.316 1.123 3.824 1.00 96.94 85 PHE A O 1
ATOM 697 N N . PHE A 1 86 ? -3.470 1.132 5.104 1.00 96.62 86 PHE A N 1
ATOM 698 C CA . PHE A 1 86 ? -2.496 1.142 4.024 1.00 96.62 86 PHE A CA 1
ATOM 699 C C . PHE A 1 86 ? -1.693 -0.151 4.068 1.00 96.62 86 PHE A C 1
ATOM 701 O O . PHE A 1 86 ? -1.226 -0.576 5.125 1.00 96.62 86 PHE A O 1
ATOM 708 N N . ALA A 1 87 ? -1.578 -0.794 2.914 1.00 95.31 87 ALA A N 1
ATOM 709 C CA . ALA A 1 87 ? -0.861 -2.043 2.729 1.00 95.31 87 ALA A CA 1
ATOM 710 C C . ALA A 1 87 ? -0.121 -2.052 1.389 1.00 95.31 87 ALA A C 1
ATOM 712 O O . ALA A 1 87 ? -0.209 -1.130 0.578 1.00 95.31 87 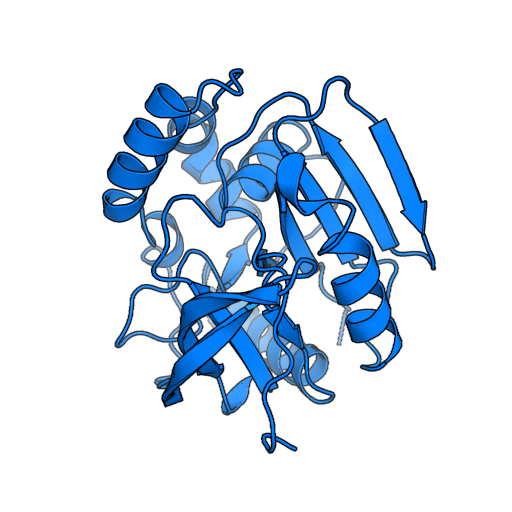ALA A O 1
ATOM 713 N N . HIS A 1 88 ? 0.625 -3.128 1.164 1.00 92.31 88 HIS A N 1
ATOM 714 C CA . HIS A 1 88 ? 1.345 -3.361 -0.080 1.00 92.31 88 HIS A CA 1
ATOM 715 C C . HIS A 1 88 ? 0.647 -4.471 -0.845 1.00 92.31 88 HIS A C 1
ATOM 717 O O . HIS A 1 88 ? -0.003 -5.333 -0.260 1.00 92.31 88 HIS A O 1
ATOM 723 N N . ASP A 1 89 ? 0.887 -4.521 -2.139 1.00 91.12 89 ASP A N 1
ATOM 724 C CA . ASP A 1 89 ? 0.432 -5.586 -3.019 1.00 91.12 89 ASP A CA 1
ATOM 725 C C . ASP A 1 89 ? 1.056 -6.964 -2.740 1.00 91.12 89 ASP A C 1
ATOM 727 O O . ASP A 1 89 ? 0.620 -7.944 -3.331 1.00 91.12 89 ASP A O 1
ATOM 731 N N . THR A 1 90 ? 2.020 -7.079 -1.818 1.00 90.38 90 THR A N 1
ATOM 732 C CA . THR A 1 90 ? 2.619 -8.353 -1.375 1.00 90.38 90 THR A CA 1
ATOM 733 C C . THR A 1 90 ? 2.073 -8.856 -0.035 1.00 90.38 90 THR A C 1
ATOM 735 O O . THR A 1 90 ? 2.800 -9.474 0.747 1.00 90.38 90 THR A O 1
ATOM 738 N N . VAL A 1 91 ? 0.807 -8.573 0.276 1.00 92.19 91 VAL A N 1
ATOM 739 C CA . VAL A 1 91 ? 0.126 -9.112 1.465 1.00 92.19 91 VAL A CA 1
ATOM 740 C C . VAL A 1 91 ? -0.937 -10.152 1.113 1.00 92.19 91 VAL A C 1
ATOM 742 O O . VAL A 1 91 ? -1.408 -10.215 -0.020 1.00 92.19 91 VAL A O 1
ATOM 745 N N . THR A 1 92 ? -1.327 -10.962 2.087 1.00 94.25 92 THR A N 1
ATOM 746 C CA . THR A 1 92 ? -2.539 -11.784 2.058 1.00 94.25 92 THR A CA 1
ATOM 747 C C . THR A 1 92 ? -3.368 -11.409 3.275 1.00 94.25 92 THR A C 1
ATOM 749 O O . THR A 1 92 ? -2.894 -11.514 4.407 1.00 94.25 92 THR A O 1
ATOM 752 N N . PHE A 1 93 ? -4.591 -10.956 3.032 1.00 96.31 93 PHE A N 1
ATOM 753 C CA . PHE A 1 93 ? -5.596 -10.702 4.051 1.00 96.31 93 PHE A CA 1
ATOM 754 C C . PHE A 1 93 ? -6.302 -12.012 4.395 1.00 96.31 93 PHE A C 1
ATOM 756 O O . PHE A 1 93 ? -6.661 -12.779 3.499 1.00 96.31 93 PHE A O 1
ATOM 763 N N . GLY A 1 94 ? -6.498 -12.273 5.680 1.00 96.56 94 GLY A N 1
ATOM 764 C CA . GLY A 1 94 ? -7.324 -13.363 6.175 1.00 96.56 94 GLY A CA 1
ATOM 765 C C . GLY A 1 94 ? -8.753 -12.915 6.479 1.00 96.56 94 GLY A C 1
ATOM 766 O O . GLY A 1 94 ? -9.115 -11.742 6.365 1.00 96.56 94 GLY A O 1
ATOM 767 N N . LYS A 1 95 ? -9.599 -13.877 6.855 1.00 96.31 95 LYS A N 1
ATOM 768 C CA . LYS A 1 95 ? -11.053 -13.686 7.001 1.00 96.31 95 LYS A CA 1
ATOM 769 C C . LYS A 1 95 ? -11.428 -12.733 8.136 1.00 96.31 95 LYS A C 1
ATOM 771 O O . LYS A 1 95 ? -12.511 -12.156 8.106 1.00 96.31 95 LYS A O 1
ATOM 776 N N . ASN A 1 96 ? -10.560 -12.579 9.136 1.00 95.56 96 ASN A N 1
ATOM 777 C CA . ASN A 1 96 ? -10.825 -11.719 10.288 1.00 95.56 96 ASN A CA 1
ATOM 778 C C . ASN A 1 96 ? -10.258 -10.304 10.126 1.00 95.56 96 ASN A C 1
ATOM 780 O O . ASN A 1 96 ? -10.605 -9.426 10.916 1.00 95.56 96 ASN A O 1
ATOM 784 N N . PHE A 1 97 ? -9.430 -10.064 9.103 1.00 96.06 97 PHE A N 1
ATOM 785 C CA . PHE A 1 97 ? -8.696 -8.811 8.927 1.00 96.06 97 PHE A CA 1
ATOM 786 C C . PHE A 1 97 ? -9.604 -7.582 8.983 1.00 96.06 97 PHE A C 1
ATOM 788 O O . PHE A 1 97 ? -9.399 -6.690 9.807 1.00 96.06 97 PHE A O 1
ATOM 795 N N . TYR A 1 98 ? -10.640 -7.549 8.141 1.00 95.56 98 TYR A N 1
ATOM 796 C CA . TYR A 1 98 ? -11.459 -6.350 7.975 1.00 95.56 98 TYR A CA 1
ATOM 797 C C . TYR A 1 98 ? -12.181 -5.965 9.273 1.00 95.56 98 TYR A C 1
ATOM 799 O O . TYR A 1 98 ? -12.137 -4.812 9.698 1.00 95.56 98 TYR A O 1
ATOM 807 N N . ASN A 1 99 ? -12.769 -6.946 9.961 1.00 94.62 99 ASN A N 1
ATOM 808 C CA . ASN A 1 99 ? -13.470 -6.718 11.225 1.00 94.62 99 ASN A CA 1
ATOM 809 C C . ASN A 1 99 ? -12.515 -6.254 12.334 1.00 94.62 99 ASN A C 1
ATOM 811 O O . ASN A 1 99 ? -12.856 -5.356 13.108 1.00 94.62 99 ASN A O 1
ATOM 815 N N . THR A 1 100 ? -11.309 -6.827 12.395 1.00 94.44 100 THR A N 1
ATOM 816 C CA . THR A 1 100 ? -10.294 -6.420 13.371 1.00 94.44 100 THR A CA 1
ATOM 817 C C . THR A 1 100 ? -9.864 -4.969 13.151 1.00 94.44 100 THR A C 1
ATOM 819 O O . THR A 1 100 ? -9.893 -4.177 14.094 1.00 94.44 100 THR A O 1
ATOM 822 N N . ILE A 1 101 ? -9.534 -4.588 11.914 1.00 95.31 101 ILE A N 1
ATOM 823 C CA . ILE A 1 101 ? -9.120 -3.213 11.595 1.00 95.31 101 ILE A CA 1
ATOM 824 C C . ILE A 1 101 ? -10.255 -2.215 11.827 1.00 95.31 101 ILE A C 1
ATOM 826 O O . ILE A 1 101 ? -10.026 -1.126 12.352 1.00 95.31 101 ILE A O 1
ATOM 830 N N . GLN A 1 102 ? -11.496 -2.586 11.516 1.00 95.19 102 GLN A N 1
ATOM 831 C CA . GLN A 1 102 ? -12.651 -1.736 11.790 1.00 95.19 102 GLN A CA 1
ATOM 832 C C . GLN A 1 102 ? -12.807 -1.452 13.295 1.00 95.19 102 GLN A C 1
ATOM 834 O O . GLN A 1 102 ? -13.088 -0.316 13.689 1.00 95.19 102 GLN A O 1
ATOM 839 N N . SER A 1 103 ? -12.566 -2.455 14.149 1.00 94.44 103 SER A N 1
ATOM 840 C CA . SER A 1 103 ? -12.536 -2.261 15.602 1.00 94.44 103 SER A CA 1
ATOM 841 C C . SER A 1 103 ? -11.390 -1.347 16.044 1.00 94.44 103 SER A C 1
ATOM 843 O O . SER A 1 103 ? -11.585 -0.531 16.948 1.00 94.44 103 SER A O 1
ATOM 845 N N . ASP A 1 104 ? -10.216 -1.455 15.425 1.00 94.62 104 ASP A N 1
ATOM 846 C CA . ASP A 1 104 ? -9.069 -0.606 15.747 1.00 94.62 104 ASP A CA 1
ATOM 847 C C . ASP A 1 104 ? -9.312 0.854 15.376 1.00 94.62 104 ASP A C 1
ATOM 849 O O . ASP A 1 104 ? -9.068 1.735 16.197 1.00 94.62 104 ASP A O 1
ATOM 853 N N . ILE A 1 105 ? -9.876 1.119 14.195 1.00 95.50 105 ILE A N 1
ATOM 854 C CA . ILE A 1 105 ? -10.262 2.474 13.775 1.00 95.50 105 ILE A CA 1
ATOM 855 C C . ILE A 1 105 ? -11.234 3.091 14.783 1.00 95.50 105 ILE A C 1
ATOM 857 O O . ILE A 1 105 ? -11.088 4.256 15.153 1.00 95.50 105 ILE A O 1
ATOM 861 N N . HIS A 1 106 ? -12.205 2.319 15.279 1.00 94.56 106 HIS A N 1
ATOM 862 C CA . HIS A 1 106 ? -13.126 2.810 16.303 1.00 94.56 106 HIS A CA 1
ATOM 863 C C . HIS A 1 106 ? -12.394 3.217 17.595 1.00 94.56 106 HIS A C 1
ATOM 865 O O . HIS A 1 106 ? -12.638 4.302 18.125 1.00 94.56 106 HIS A O 1
ATOM 871 N N . LYS A 1 107 ? -11.439 2.401 18.064 1.00 93.56 107 LYS A N 1
ATOM 872 C CA . LYS A 1 107 ? -10.602 2.730 19.232 1.00 93.56 107 LYS A CA 1
ATOM 873 C C . LYS A 1 107 ? -9.733 3.963 18.984 1.00 93.56 107 LYS A C 1
ATOM 875 O O . LYS A 1 107 ? -9.614 4.804 19.871 1.00 93.56 107 LYS A O 1
ATOM 880 N N . MET A 1 108 ? -9.170 4.103 17.783 1.00 93.31 108 MET A N 1
ATOM 881 C CA . MET A 1 108 ? -8.379 5.276 17.404 1.00 93.31 108 MET A CA 1
ATOM 882 C C . MET A 1 108 ? -9.197 6.562 17.475 1.00 93.31 108 MET A C 1
ATOM 884 O O . MET A 1 108 ? -8.723 7.538 18.053 1.00 93.31 108 MET A O 1
ATOM 888 N N . LYS A 1 109 ? -10.434 6.544 16.959 1.00 93.31 109 LYS A N 1
ATOM 889 C CA . LYS A 1 109 ? -11.366 7.678 17.042 1.00 93.31 109 LYS A CA 1
ATOM 890 C C . LYS A 1 109 ? -11.643 8.070 18.494 1.00 93.31 109 LYS A C 1
ATOM 892 O O . LYS A 1 109 ? -11.517 9.238 18.846 1.00 93.31 109 LYS A O 1
ATOM 897 N N . MET A 1 110 ? -11.955 7.095 19.352 1.00 92.88 110 MET A N 1
ATOM 898 C CA . MET A 1 110 ? -12.213 7.345 20.778 1.00 92.88 110 MET A CA 1
ATOM 899 C C . MET A 1 110 ? -10.982 7.875 21.527 1.00 92.88 110 MET A C 1
ATOM 901 O O . MET A 1 110 ? -11.117 8.705 22.420 1.00 92.88 110 MET A O 1
ATOM 905 N N . GLY A 1 111 ? -9.789 7.397 21.168 1.00 92.25 111 GLY A N 1
ATOM 906 C CA . GLY A 1 111 ? -8.521 7.810 21.772 1.00 92.25 111 GLY A CA 1
ATOM 907 C C . GLY A 1 111 ? -7.878 9.047 21.139 1.00 92.25 111 GLY A C 1
ATOM 908 O O . GLY A 1 111 ? -6.799 9.440 21.571 1.00 92.25 111 GLY A O 1
ATOM 909 N N . ASN A 1 112 ? -8.504 9.648 20.119 1.00 91.88 112 ASN A N 1
ATOM 910 C CA . ASN A 1 112 ? -7.949 10.749 19.321 1.00 91.88 112 ASN A CA 1
ATOM 911 C C . ASN A 1 112 ? -6.540 10.454 18.754 1.00 91.88 112 ASN A C 1
ATOM 913 O O . ASN A 1 112 ? -5.683 11.336 18.653 1.00 91.88 112 ASN A O 1
ATOM 917 N N . PHE A 1 113 ? -6.291 9.198 18.378 1.00 94.06 113 PHE A N 1
ATOM 918 C CA . PHE A 1 113 ? -5.058 8.796 17.706 1.00 94.06 113 PHE A CA 1
ATOM 919 C C . PHE A 1 113 ? -5.143 9.102 16.210 1.00 94.06 113 PHE A C 1
ATOM 921 O O . PHE A 1 113 ? -6.199 8.968 15.596 1.00 94.06 113 PHE A O 1
ATOM 928 N N . LYS A 1 114 ? -4.025 9.504 15.603 1.00 94.69 114 LYS A N 1
ATOM 929 C CA . LYS A 1 114 ? -3.944 9.886 14.181 1.00 94.69 114 LYS A CA 1
ATOM 930 C C . LYS A 1 114 ? -3.307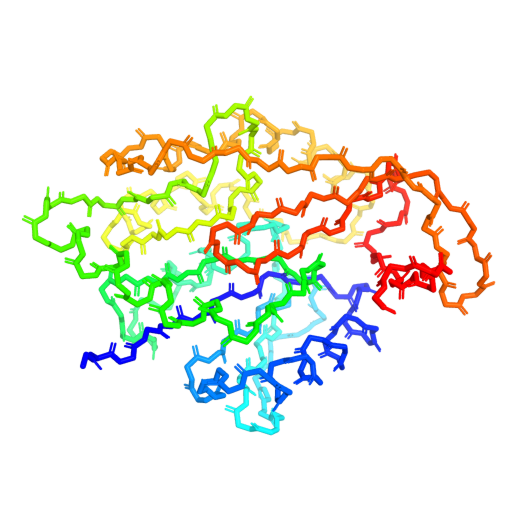 8.815 13.310 1.00 94.69 114 LYS A C 1
ATOM 932 O O . LYS A 1 114 ? -3.506 8.839 12.095 1.00 94.69 114 LYS A O 1
ATOM 937 N N . THR A 1 115 ? -2.564 7.896 13.917 1.00 93.81 115 THR A N 1
ATOM 938 C CA . THR A 1 115 ? -1.922 6.762 13.253 1.00 93.81 115 THR A CA 1
ATOM 939 C C . THR A 1 115 ? -1.983 5.513 14.126 1.00 93.81 115 THR A C 1
ATOM 941 O O . THR A 1 115 ? -2.172 5.606 15.339 1.00 93.81 115 THR A O 1
ATOM 944 N N . MET A 1 116 ? -1.867 4.342 13.506 1.00 91.75 116 MET A N 1
ATOM 945 C CA . MET A 1 116 ? -1.611 3.081 14.197 1.00 91.75 116 MET A CA 1
ATOM 946 C C . MET A 1 116 ? -0.623 2.248 13.389 1.00 91.75 116 MET A C 1
ATOM 948 O O . MET A 1 116 ? -0.914 1.850 12.258 1.00 91.75 116 MET A O 1
ATOM 952 N N . LYS A 1 117 ? 0.514 1.930 14.006 1.00 86.56 117 LYS A N 1
ATOM 953 C CA . LYS A 1 117 ? 1.407 0.858 13.554 1.00 86.56 117 LYS A CA 1
ATOM 954 C C . LYS A 1 117 ? 0.824 -0.506 13.904 1.00 86.56 117 LYS A C 1
ATOM 956 O O . LYS A 1 117 ? 0.280 -0.688 14.990 1.00 86.56 117 LYS A O 1
ATOM 961 N N . ILE A 1 118 ? 1.004 -1.476 13.012 1.00 84.06 118 ILE A N 1
ATOM 962 C CA . ILE A 1 118 ? 0.564 -2.860 13.250 1.00 84.06 118 ILE A CA 1
ATOM 963 C C . ILE A 1 118 ? 1.512 -3.619 14.186 1.00 84.06 118 ILE A C 1
ATOM 965 O O . ILE A 1 118 ? 1.078 -4.500 14.918 1.00 84.06 118 ILE A O 1
ATOM 969 N N . GLU A 1 119 ? 2.797 -3.270 14.192 1.00 78.38 119 GLU A N 1
ATOM 970 C CA . GLU A 1 119 ? 3.825 -3.849 15.058 1.00 78.38 119 GLU A CA 1
ATOM 971 C C . GLU A 1 119 ? 4.835 -2.764 15.455 1.00 78.38 119 GLU A C 1
ATOM 973 O O . GLU A 1 119 ? 5.029 -1.795 14.724 1.00 78.38 119 GLU A O 1
ATOM 978 N N . ASN A 1 120 ? 5.487 -2.926 16.613 1.00 72.25 120 ASN A N 1
ATOM 979 C CA . ASN A 1 120 ? 6.482 -1.958 17.110 1.00 72.25 120 ASN A CA 1
ATOM 980 C C . ASN A 1 120 ? 7.892 -2.509 17.241 1.00 72.25 120 ASN A C 1
ATOM 982 O O . ASN A 1 120 ? 8.817 -1.741 17.492 1.00 72.25 120 ASN A O 1
ATOM 986 N N . ARG A 1 121 ? 8.053 -3.832 17.179 1.00 74.94 121 ARG A N 1
ATOM 987 C CA . ARG A 1 121 ? 9.373 -4.465 17.295 1.00 74.94 121 ARG A CA 1
ATOM 988 C C . ARG A 1 121 ? 10.161 -4.357 16.000 1.00 74.94 121 ARG A C 1
ATOM 990 O O . ARG A 1 121 ? 11.383 -4.359 16.023 1.00 74.94 121 ARG A O 1
ATOM 997 N N . GLU A 1 122 ? 9.438 -4.247 14.901 1.00 76.44 122 GLU A N 1
ATOM 998 C CA . GLU A 1 122 ? 9.953 -4.192 13.550 1.00 76.44 122 GLU A CA 1
ATOM 999 C C . GLU A 1 122 ? 9.456 -2.917 12.881 1.00 76.44 122 GLU A C 1
ATOM 1001 O O . GLU A 1 122 ? 8.423 -2.360 13.261 1.00 76.44 122 GLU A O 1
ATOM 1006 N N . MET A 1 123 ? 10.182 -2.473 11.860 1.00 76.44 123 MET A N 1
ATOM 1007 C CA . MET A 1 123 ? 9.727 -1.372 11.021 1.00 76.44 123 MET A CA 1
ATOM 1008 C C . MET A 1 123 ? 8.412 -1.769 10.329 1.00 76.44 123 MET A C 1
ATOM 1010 O O . MET A 1 123 ? 8.253 -2.922 9.896 1.00 76.44 123 MET A O 1
ATOM 1014 N N . SER A 1 124 ? 7.445 -0.846 10.276 1.00 79.06 124 SER A N 1
ATOM 1015 C CA . SER A 1 124 ? 6.088 -1.185 9.821 1.00 79.06 124 SER A CA 1
ATOM 1016 C C . SER A 1 124 ? 5.991 -1.377 8.309 1.00 79.06 124 SER A C 1
ATOM 1018 O O . SER A 1 124 ? 4.979 -1.880 7.821 1.00 79.06 124 SER A O 1
ATOM 1020 N N . MET A 1 125 ? 7.016 -0.954 7.563 1.00 79.81 125 MET A N 1
ATOM 1021 C CA . MET A 1 125 ? 7.005 -0.800 6.113 1.00 79.81 125 MET A CA 1
ATOM 1022 C C . MET A 1 125 ? 5.912 0.135 5.616 1.00 79.81 125 MET A C 1
ATOM 1024 O O . MET A 1 125 ? 5.505 0.013 4.479 1.00 79.81 125 MET A O 1
ATOM 1028 N N . ASN A 1 126 ? 5.418 1.064 6.434 1.00 85.19 126 ASN A N 1
ATOM 1029 C CA . ASN A 1 126 ? 4.241 1.879 6.121 1.00 85.19 126 ASN A CA 1
ATOM 1030 C C . ASN A 1 126 ? 2.937 1.066 5.986 1.00 85.19 126 ASN A C 1
ATOM 1032 O O . ASN A 1 126 ? 1.969 1.519 5.374 1.00 85.19 126 ASN A O 1
ATOM 1036 N N . ILE A 1 127 ? 2.886 -0.124 6.598 1.00 90.88 127 ILE A N 1
ATOM 1037 C CA . ILE A 1 127 ? 1.649 -0.885 6.782 1.00 90.88 127 ILE A CA 1
ATOM 1038 C C . ILE A 1 127 ? 1.011 -0.447 8.097 1.00 90.88 127 ILE A C 1
ATOM 1040 O O . ILE A 1 127 ? 1.589 -0.609 9.176 1.00 90.88 127 ILE A O 1
ATOM 1044 N N . GLY A 1 128 ? -0.199 0.096 8.021 1.00 93.94 128 GLY A N 1
ATOM 1045 C CA . GLY A 1 128 ? -0.864 0.642 9.197 1.00 93.94 128 GLY A CA 1
ATOM 1046 C C . GLY A 1 128 ? -2.107 1.452 8.887 1.00 93.94 128 GLY A C 1
ATOM 1047 O O . GLY A 1 128 ? -2.554 1.541 7.744 1.00 93.94 128 GLY A O 1
ATOM 1048 N N . ILE A 1 129 ? -2.668 2.050 9.932 1.00 95.19 129 ILE A N 1
ATOM 1049 C CA . ILE A 1 129 ? -3.822 2.940 9.825 1.00 95.19 129 ILE A CA 1
ATOM 1050 C C . ILE A 1 129 ? -3.330 4.381 9.871 1.00 95.19 129 ILE A C 1
ATOM 1052 O O . ILE A 1 129 ? -2.563 4.762 10.758 1.00 95.19 129 ILE A O 1
ATOM 1056 N N . TYR A 1 130 ? -3.820 5.195 8.945 1.00 95.62 130 TYR A N 1
ATOM 1057 C CA . TYR A 1 130 ? -3.503 6.612 8.859 1.00 95.62 130 TYR A CA 1
ATOM 1058 C C . TYR A 1 130 ? -4.795 7.418 8.833 1.00 95.62 130 TYR A C 1
ATOM 1060 O O . TYR A 1 130 ? -5.732 7.087 8.102 1.00 95.62 130 TYR A O 1
ATOM 1068 N N . SER A 1 131 ? -4.834 8.504 9.602 1.00 95.94 131 SER A N 1
ATOM 1069 C CA . SER A 1 131 ? -5.846 9.540 9.407 1.00 95.94 131 SER A CA 1
ATOM 1070 C C . SER A 1 131 ? -5.568 10.325 8.127 1.00 95.94 131 SER A C 1
ATOM 1072 O O . SER A 1 131 ? -4.419 10.597 7.784 1.00 95.94 131 SER A O 1
ATOM 1074 N N . LYS A 1 132 ? -6.607 10.777 7.431 1.00 96.12 132 LYS A N 1
ATOM 1075 C CA . LYS A 1 132 ? -6.430 11.680 6.286 1.00 96.12 132 LYS A CA 1
ATOM 1076 C C . LYS A 1 132 ? -5.731 12.980 6.695 1.00 96.12 132 LYS A C 1
ATOM 1078 O O . LYS A 1 132 ? -4.874 13.480 5.974 1.00 96.12 132 LYS A O 1
ATOM 1083 N N . GLU A 1 133 ? -6.036 13.480 7.891 1.00 95.38 133 GLU A N 1
ATOM 1084 C CA . GLU A 1 133 ? -5.413 14.672 8.474 1.00 95.38 133 GLU A CA 1
ATOM 1085 C C . GLU A 1 133 ? -3.883 14.559 8.543 1.00 95.38 133 GLU A C 1
ATOM 1087 O O . GLU A 1 133 ? -3.187 15.463 8.079 1.00 95.38 133 GLU A O 1
ATOM 1092 N N . ILE A 1 134 ? -3.339 13.454 9.077 1.00 95.12 134 ILE A N 1
ATOM 1093 C CA . ILE A 1 134 ? -1.881 13.315 9.214 1.00 95.12 134 ILE A CA 1
ATOM 1094 C C . ILE A 1 134 ? -1.188 13.195 7.854 1.00 95.12 134 ILE A C 1
ATOM 1096 O O . ILE A 1 134 ? -0.073 13.691 7.693 1.00 95.12 134 ILE A O 1
ATOM 1100 N N . ILE A 1 135 ? -1.853 12.594 6.863 1.00 95.44 135 ILE A N 1
ATOM 1101 C CA . ILE A 1 135 ? -1.347 12.507 5.487 1.00 95.44 135 ILE A CA 1
ATOM 1102 C C . ILE A 1 135 ? -1.227 13.916 4.899 1.00 95.44 135 ILE A C 1
ATOM 1104 O O . ILE A 1 135 ? -0.158 14.306 4.433 1.00 95.44 135 ILE A O 1
ATOM 1108 N N . LEU A 1 136 ? -2.295 14.714 4.992 1.00 95.62 136 LEU A N 1
ATOM 1109 C CA . LEU A 1 136 ? -2.318 16.0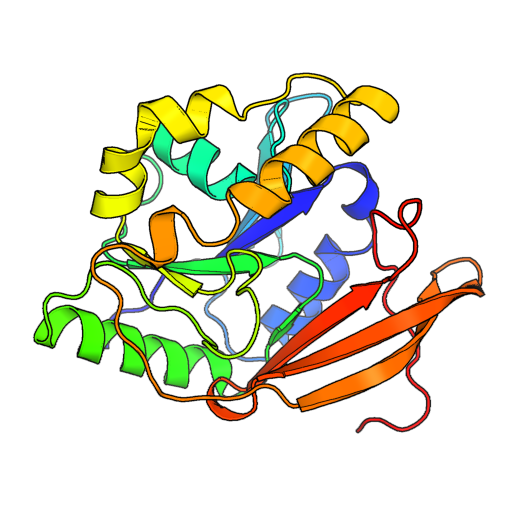81 4.467 1.00 95.62 136 LEU A CA 1
ATOM 1110 C C . LEU A 1 136 ? -1.349 17.011 5.210 1.00 95.62 136 LEU A C 1
ATOM 1112 O O . LEU A 1 136 ? -0.700 17.848 4.581 1.00 95.62 136 LEU A O 1
ATOM 1116 N N . LYS A 1 137 ? -1.176 16.833 6.526 1.00 94.75 137 LYS A N 1
ATOM 1117 C CA . LYS A 1 137 ? -0.175 17.566 7.320 1.00 94.75 137 LYS A CA 1
ATOM 1118 C C . LYS A 1 137 ? 1.254 17.326 6.819 1.00 94.75 137 LYS A C 1
ATOM 1120 O O . LYS A 1 137 ? 2.082 18.229 6.879 1.00 94.75 137 LYS A O 1
ATOM 1125 N N . ASN A 1 138 ? 1.537 16.132 6.297 1.00 93.75 138 ASN A N 1
ATOM 1126 C CA . ASN A 1 138 ? 2.841 15.748 5.751 1.00 93.75 138 ASN A CA 1
ATOM 1127 C C . ASN A 1 138 ? 2.922 15.930 4.219 1.00 93.75 138 ASN A C 1
ATOM 1129 O O . ASN A 1 138 ? 3.752 15.301 3.566 1.00 93.75 138 ASN A O 1
ATOM 1133 N N . LYS A 1 139 ? 2.095 16.812 3.636 1.00 94.75 139 LYS A N 1
ATOM 1134 C CA . LYS A 1 139 ? 2.027 17.051 2.185 1.00 94.75 139 LYS A CA 1
ATOM 1135 C C . LYS A 1 139 ? 3.386 17.317 1.534 1.00 94.75 139 LYS A C 1
ATOM 1137 O O . LYS A 1 139 ? 3.762 16.604 0.611 1.00 94.75 139 LYS A O 1
ATOM 1142 N N . ASN A 1 140 ? 4.105 18.338 1.995 1.00 93.62 140 ASN A N 1
ATOM 1143 C CA . ASN A 1 140 ? 5.367 18.750 1.375 1.00 93.62 140 ASN A CA 1
ATOM 1144 C C . ASN A 1 140 ? 6.434 17.641 1.412 1.00 93.62 140 ASN A C 1
ATOM 1146 O O . ASN A 1 140 ? 6.906 17.276 0.336 1.00 93.62 140 ASN A O 1
ATOM 1150 N N . PRO A 1 141 ? 6.761 17.031 2.573 1.00 91.62 141 PRO A N 1
ATOM 1151 C CA . PRO A 1 141 ? 7.760 15.967 2.595 1.00 91.62 141 PRO A CA 1
ATOM 1152 C C . PRO A 1 141 ? 7.345 14.745 1.768 1.00 91.62 141 PRO A C 1
ATOM 1154 O O . PRO A 1 141 ? 8.209 14.110 1.184 1.00 91.62 141 PRO A O 1
ATOM 1157 N N . LEU A 1 142 ? 6.050 14.419 1.664 1.00 91.38 142 LEU A N 1
ATOM 1158 C CA . LEU A 1 142 ? 5.590 13.313 0.815 1.00 91.38 142 LEU A CA 1
ATOM 1159 C C . LEU A 1 142 ? 5.751 13.608 -0.682 1.00 91.38 142 LEU A C 1
ATOM 1161 O O . LEU A 1 142 ? 6.184 12.733 -1.427 1.00 91.38 142 LEU A O 1
ATOM 1165 N N . LEU A 1 143 ? 5.437 14.829 -1.126 1.00 92.62 143 LEU A N 1
ATOM 1166 C CA . LEU A 1 143 ? 5.604 15.228 -2.528 1.00 92.62 143 LEU A CA 1
ATOM 1167 C C . LEU A 1 143 ? 7.080 15.272 -2.953 1.00 92.62 143 LEU A C 1
ATOM 1169 O O . LEU A 1 143 ? 7.391 14.959 -4.096 1.00 92.62 143 LEU A O 1
ATOM 1173 N N . GLU A 1 144 ? 7.998 15.594 -2.040 1.00 90.94 144 GLU A N 1
ATOM 1174 C CA . GLU A 1 144 ? 9.447 15.575 -2.300 1.00 90.94 144 GLU A CA 1
ATOM 1175 C C . GLU A 1 144 ? 10.026 14.164 -2.512 1.00 90.94 144 GLU A C 1
ATOM 1177 O O . GLU A 1 144 ? 11.149 14.021 -3.002 1.00 90.94 144 GLU A O 1
ATOM 1182 N N . LEU A 1 145 ? 9.293 13.113 -2.132 1.00 89.12 145 LEU A N 1
ATOM 1183 C CA . LEU A 1 145 ? 9.697 11.721 -2.352 1.00 89.12 145 LEU A CA 1
ATOM 1184 C C . LEU A 1 145 ? 9.236 11.180 -3.713 1.00 89.12 145 LEU A C 1
ATOM 1186 O O . LEU A 1 145 ? 9.565 10.051 -4.068 1.00 89.12 145 LEU A O 1
ATOM 1190 N N . GLU A 1 146 ? 8.457 11.952 -4.466 1.00 91.00 146 GLU A N 1
ATOM 1191 C CA . GLU A 1 146 ? 7.931 11.538 -5.758 1.00 91.00 146 GLU A CA 1
ATOM 1192 C C . GLU A 1 146 ? 9.036 11.341 -6.801 1.00 91.00 146 GLU A C 1
ATOM 1194 O O . GLU A 1 146 ? 9.879 12.211 -7.019 1.00 91.00 146 GLU A O 1
ATOM 1199 N N . LEU A 1 147 ? 8.976 10.215 -7.511 1.00 89.56 147 LEU A N 1
ATOM 1200 C CA . LEU A 1 147 ? 9.797 9.958 -8.684 1.00 89.56 147 LEU A CA 1
ATOM 1201 C C . LEU A 1 147 ? 8.955 9.904 -9.955 1.00 89.56 147 LEU A C 1
ATOM 1203 O O . LEU A 1 147 ? 7.910 9.258 -9.996 1.00 89.56 147 LEU A O 1
ATOM 1207 N N . ASN A 1 148 ? 9.483 10.512 -11.016 1.00 88.81 148 ASN A N 1
ATOM 1208 C CA . ASN A 1 148 ? 8.932 10.483 -12.373 1.00 88.81 148 ASN A CA 1
ATOM 1209 C C . ASN A 1 148 ? 9.876 9.731 -13.325 1.00 88.81 148 ASN A C 1
ATOM 1211 O O . ASN A 1 148 ? 10.180 10.187 -14.423 1.00 88.81 148 ASN A O 1
ATOM 1215 N N . THR A 1 149 ? 10.394 8.597 -12.856 1.00 83.69 149 THR A N 1
ATOM 1216 C CA . THR A 1 149 ? 11.407 7.789 -13.539 1.00 83.69 149 THR A CA 1
ATOM 1217 C C . THR A 1 149 ? 11.164 6.306 -13.273 1.00 83.69 149 THR A C 1
ATOM 1219 O O . THR A 1 149 ? 10.695 5.924 -12.197 1.00 83.69 149 THR A O 1
ATOM 1222 N N . ASN A 1 150 ? 11.499 5.475 -14.258 1.00 78.38 150 ASN A N 1
ATOM 1223 C CA . ASN A 1 150 ? 11.591 4.021 -14.110 1.00 78.38 150 ASN A CA 1
ATOM 1224 C C . ASN A 1 150 ? 13.051 3.544 -14.180 1.00 78.38 150 ASN A C 1
ATOM 1226 O O . ASN A 1 150 ? 13.307 2.350 -14.326 1.00 78.38 150 ASN A O 1
ATOM 1230 N N . ASP A 1 151 ? 14.012 4.468 -14.076 1.00 85.56 151 ASP A N 1
ATOM 1231 C CA . ASP A 1 151 ? 15.423 4.120 -14.002 1.00 85.56 151 ASP A CA 1
ATOM 1232 C C . ASP A 1 151 ? 15.722 3.308 -12.736 1.00 85.56 151 ASP A C 1
ATOM 1234 O O . ASP A 1 151 ? 15.385 3.691 -11.612 1.00 85.56 151 ASP A O 1
ATOM 1238 N N . LYS A 1 152 ? 16.374 2.160 -12.919 1.00 79.38 152 LYS A N 1
ATOM 1239 C CA . LYS A 1 152 ? 16.618 1.205 -11.837 1.00 79.38 152 LYS A CA 1
ATOM 1240 C C . LYS A 1 152 ? 17.517 1.787 -10.746 1.00 79.38 152 LYS A C 1
ATOM 1242 O O . LYS A 1 152 ? 17.275 1.522 -9.567 1.00 79.38 152 LYS A O 1
ATOM 1247 N N . ASP A 1 153 ? 18.540 2.550 -11.112 1.00 82.75 153 ASP A N 1
ATOM 1248 C CA . ASP A 1 153 ? 19.515 3.065 -10.155 1.00 82.75 153 ASP A CA 1
ATOM 1249 C C . ASP A 1 153 ? 18.910 4.193 -9.317 1.00 82.75 153 ASP A C 1
ATOM 1251 O O . ASP A 1 153 ? 19.110 4.238 -8.099 1.00 82.75 153 ASP A O 1
ATOM 1255 N N . GLU A 1 154 ? 18.112 5.068 -9.930 1.00 84.06 154 GLU A N 1
ATOM 1256 C CA . GLU A 1 154 ? 17.335 6.088 -9.218 1.00 84.06 154 GLU A CA 1
ATOM 1257 C C . GLU A 1 154 ? 16.314 5.466 -8.261 1.00 84.06 154 GLU A C 1
ATOM 1259 O O . GLU A 1 154 ? 16.227 5.873 -7.096 1.00 84.06 154 GLU A O 1
ATOM 1264 N N . LEU A 1 155 ? 15.604 4.423 -8.701 1.00 81.00 155 LEU A N 1
ATOM 1265 C CA . LEU A 1 155 ? 14.663 3.692 -7.853 1.00 81.00 155 LEU A CA 1
ATOM 1266 C C . LEU A 1 155 ? 15.357 3.034 -6.659 1.00 81.00 155 LEU A C 1
ATOM 1268 O O . LEU A 1 155 ? 14.847 3.096 -5.540 1.00 81.00 155 LEU A O 1
ATOM 1272 N N . MET A 1 156 ? 16.537 2.445 -6.859 1.00 78.94 156 MET A N 1
ATOM 1273 C CA . MET A 1 156 ? 17.312 1.847 -5.770 1.00 78.94 156 MET A CA 1
ATOM 1274 C C . MET A 1 156 ? 17.847 2.895 -4.788 1.00 78.94 156 MET A C 1
ATOM 1276 O O . MET A 1 156 ? 17.788 2.678 -3.576 1.00 78.94 156 MET A O 1
ATOM 1280 N N . LYS A 1 157 ? 18.313 4.052 -5.278 1.00 82.94 157 LYS A N 1
ATOM 1281 C CA . LYS A 1 157 ? 18.717 5.181 -4.422 1.00 82.94 157 LYS A CA 1
ATOM 1282 C C . LYS A 1 157 ? 17.552 5.673 -3.569 1.00 82.94 157 LYS A C 1
ATOM 1284 O O . LYS A 1 157 ? 17.717 5.856 -2.363 1.00 82.94 157 LYS A O 1
ATOM 1289 N N . MET A 1 158 ? 16.375 5.844 -4.172 1.00 82.38 158 MET A N 1
ATOM 1290 C CA . MET A 1 158 ? 15.177 6.245 -3.440 1.00 82.38 158 MET A CA 1
ATOM 1291 C C . MET A 1 158 ? 14.772 5.185 -2.424 1.00 82.38 158 MET A C 1
ATOM 1293 O O . MET A 1 158 ? 14.573 5.520 -1.266 1.00 82.38 158 MET A O 1
ATOM 1297 N N . LYS A 1 159 ? 14.747 3.902 -2.798 1.00 79.25 159 LYS A N 1
ATOM 1298 C CA . LYS A 1 159 ? 14.436 2.809 -1.868 1.00 79.25 159 LYS A CA 1
ATOM 1299 C C . LYS A 1 159 ? 15.333 2.833 -0.628 1.00 79.25 159 LYS A C 1
ATOM 1301 O O . LYS A 1 159 ? 14.831 2.711 0.481 1.00 79.25 159 LYS A O 1
ATOM 1306 N N . HIS A 1 160 ? 16.640 3.046 -0.791 1.00 78.25 160 HIS A N 1
ATOM 1307 C CA . HIS A 1 160 ? 17.550 3.204 0.349 1.00 78.25 160 HIS A CA 1
ATOM 1308 C C . HIS A 1 160 ? 17.260 4.461 1.175 1.00 78.25 160 HIS A C 1
ATOM 1310 O O . HIS A 1 160 ? 17.320 4.404 2.401 1.00 78.25 160 HIS A O 1
ATOM 1316 N N . LYS A 1 161 ? 16.922 5.586 0.531 1.00 80.06 161 LYS A N 1
ATOM 1317 C CA . LYS A 1 161 ? 16.494 6.802 1.237 1.00 80.06 161 LYS A CA 1
ATOM 1318 C C . LYS A 1 161 ? 15.245 6.525 2.077 1.00 80.06 161 LYS A C 1
ATOM 1320 O O . LYS A 1 161 ? 15.221 6.918 3.239 1.00 80.06 161 LYS A O 1
ATOM 1325 N N . LEU A 1 162 ? 14.256 5.826 1.517 1.00 80.00 162 LEU A N 1
ATOM 1326 C CA . LEU A 1 162 ? 12.967 5.546 2.154 1.00 80.00 162 LEU A CA 1
ATOM 1327 C C . LEU A 1 162 ? 13.073 4.686 3.415 1.00 80.00 162 LEU A C 1
ATOM 1329 O O . LEU A 1 162 ? 12.251 4.872 4.302 1.00 80.00 162 LEU A O 1
ATOM 1333 N N . VAL A 1 163 ? 14.112 3.856 3.564 1.00 74.50 163 VAL A N 1
ATOM 1334 C CA . VAL A 1 163 ? 14.379 3.136 4.828 1.00 74.50 163 VAL A CA 1
ATOM 1335 C C . VAL A 1 163 ? 14.475 4.109 6.010 1.00 74.50 163 VAL A C 1
ATOM 1337 O O . VAL A 1 163 ? 13.949 3.844 7.083 1.00 74.50 163 VAL A O 1
ATOM 1340 N N . ASN A 1 164 ? 15.079 5.285 5.812 1.00 71.56 164 ASN A N 1
ATOM 1341 C CA . ASN A 1 164 ? 15.184 6.301 6.867 1.00 71.56 164 ASN A CA 1
ATOM 1342 C C . ASN A 1 164 ? 13.883 7.090 7.084 1.00 71.56 164 ASN A C 1
ATOM 1344 O O . ASN A 1 164 ? 13.746 7.780 8.091 1.00 71.56 164 ASN A O 1
ATOM 1348 N N . TYR A 1 165 ? 12.953 7.024 6.130 1.00 74.25 165 TYR A N 1
ATOM 1349 C CA . TYR A 1 165 ? 11.611 7.596 6.242 1.00 74.25 165 TYR A CA 1
ATOM 1350 C C . TYR A 1 165 ? 10.598 6.554 6.714 1.00 74.25 165 TYR A C 1
ATOM 1352 O O . TYR A 1 165 ? 9.431 6.883 6.910 1.00 74.25 165 TYR A O 1
ATOM 1360 N N . GLU A 1 166 ? 10.999 5.303 6.914 1.00 73.31 166 GLU A N 1
ATOM 1361 C CA . GLU A 1 166 ? 10.086 4.277 7.380 1.00 73.31 166 GLU A CA 1
ATOM 1362 C C . GLU A 1 166 ? 9.463 4.730 8.706 1.00 73.31 166 GLU A C 1
ATOM 1364 O O . GLU A 1 166 ? 10.142 5.177 9.631 1.00 73.31 166 GLU A O 1
ATOM 1369 N N . ASP A 1 167 ? 8.134 4.711 8.760 1.00 77.12 167 ASP A N 1
ATOM 1370 C CA . ASP A 1 167 ? 7.344 5.127 9.913 1.00 77.12 167 ASP A CA 1
ATOM 1371 C C . ASP A 1 167 ? 7.372 6.621 10.286 1.00 77.12 167 ASP A C 1
ATOM 1373 O O . ASP A 1 167 ? 6.836 6.991 11.340 1.00 77.12 167 ASP A O 1
ATOM 1377 N N . PHE A 1 168 ? 7.931 7.513 9.461 1.00 80.44 168 PHE A N 1
ATOM 1378 C CA . PHE A 1 168 ? 8.031 8.937 9.823 1.00 80.44 168 PHE A CA 1
ATOM 1379 C C . PHE A 1 168 ? 6.661 9.576 10.123 1.00 80.44 168 PHE A C 1
ATOM 1381 O O . PHE A 1 168 ? 6.541 10.440 10.993 1.00 80.44 168 PHE A O 1
ATOM 1388 N N . ILE A 1 169 ? 5.610 9.116 9.437 1.00 76.44 169 ILE A N 1
ATOM 1389 C CA . ILE A 1 169 ? 4.221 9.512 9.705 1.00 76.44 169 ILE A CA 1
ATOM 1390 C C . ILE A 1 169 ? 3.637 8.677 10.846 1.00 76.44 169 ILE A C 1
ATOM 1392 O O . ILE A 1 169 ? 3.035 9.229 11.762 1.00 76.44 169 ILE A O 1
ATOM 1396 N N . LEU A 1 170 ? 3.842 7.356 10.817 1.00 75.00 170 LEU A N 1
ATOM 1397 C CA . LEU A 1 170 ? 3.281 6.406 11.788 1.00 75.00 170 LEU A CA 1
ATOM 1398 C C . LEU A 1 170 ? 3.846 6.541 13.208 1.00 75.00 170 LEU A C 1
ATOM 1400 O O . LEU A 1 170 ? 3.353 5.914 14.137 1.00 75.00 170 LEU A O 1
ATOM 1404 N N . SER A 1 171 ? 4.898 7.324 13.403 1.00 73.19 171 SER A N 1
ATOM 1405 C CA . SER A 1 171 ? 5.399 7.690 14.729 1.00 73.19 171 SER A CA 1
ATOM 1406 C C . SER A 1 171 ? 4.625 8.858 15.361 1.00 73.19 171 SER A C 1
ATOM 1408 O O . SER A 1 171 ? 4.758 9.099 16.560 1.00 73.19 171 SER A O 1
ATOM 1410 N N . GLN A 1 172 ? 3.785 9.568 14.598 1.00 71.69 172 GLN A N 1
ATOM 1411 C CA . GLN A 1 172 ? 3.086 10.775 15.044 1.00 71.69 172 GLN A CA 1
ATOM 1412 C C . GLN A 1 172 ? 1.656 10.464 15.507 1.00 71.69 172 GLN A C 1
ATOM 1414 O O . GLN A 1 172 ? 0.808 10.060 14.710 1.00 71.69 172 GLN A O 1
ATOM 1419 N N . GLY A 1 173 ? 1.360 10.705 16.790 1.00 66.50 173 GLY A N 1
ATOM 1420 C CA . GLY A 1 173 ? 0.014 10.498 17.347 1.00 66.50 173 GLY A CA 1
ATOM 1421 C C . GLY A 1 173 ? -0.447 9.040 17.255 1.00 66.50 173 GLY A C 1
ATOM 1422 O O . GLY A 1 173 ? -1.585 8.780 16.863 1.00 66.50 173 GLY A O 1
ATOM 1423 N N . ASN A 1 174 ? 0.467 8.113 17.549 1.00 80.88 174 ASN A N 1
ATOM 1424 C CA . ASN A 1 174 ? 0.329 6.691 17.257 1.00 80.88 174 ASN A CA 1
ATOM 1425 C C . ASN A 1 174 ? -0.374 5.917 18.382 1.00 80.88 174 ASN A C 1
ATOM 1427 O O . ASN A 1 174 ? 0.051 5.976 19.537 1.00 80.88 174 ASN A O 1
ATOM 1431 N N . MET A 1 175 ? -1.397 5.139 18.028 1.00 85.44 175 MET A N 1
ATOM 1432 C CA . MET A 1 175 ? -1.909 4.060 18.870 1.00 85.44 175 MET A CA 1
ATOM 1433 C C . MET A 1 175 ? -1.036 2.820 18.696 1.00 85.44 175 MET A C 1
ATOM 1435 O O . MET A 1 175 ? -0.563 2.514 17.604 1.00 85.44 175 MET A O 1
ATOM 1439 N N . ASN A 1 176 ? -0.861 2.074 19.778 1.00 75.31 176 ASN A N 1
ATOM 1440 C CA . ASN A 1 176 ? -0.058 0.869 19.790 1.00 75.31 176 ASN A CA 1
ATOM 1441 C C . ASN A 1 176 ? -0.859 -0.283 20.417 1.00 75.31 176 ASN A C 1
ATOM 1443 O O . ASN A 1 176 ? -1.401 -0.140 21.511 1.00 75.31 176 ASN A O 1
ATOM 1447 N N . THR A 1 177 ? -0.935 -1.415 19.720 1.00 74.50 177 THR A N 1
ATOM 1448 C CA . THR A 1 177 ? -1.629 -2.629 20.181 1.00 74.50 177 THR A CA 1
ATOM 1449 C C . THR A 1 177 ? -0.719 -3.629 20.898 1.00 74.50 177 THR A C 1
ATOM 1451 O O . THR A 1 177 ? -1.212 -4.565 21.515 1.00 74.50 177 THR A O 1
ATOM 1454 N N . GLY A 1 178 ? 0.598 -3.424 20.862 1.00 68.50 178 GLY A N 1
ATOM 1455 C CA . GLY A 1 178 ? 1.604 -4.274 21.499 1.00 68.50 178 GLY A CA 1
ATOM 1456 C C . GLY A 1 178 ? 1.949 -5.545 20.721 1.00 68.50 178 GLY A C 1
ATOM 1457 O O . GLY A 1 178 ? 2.668 -6.390 21.253 1.00 68.50 178 GLY A O 1
ATOM 1458 N N . ASP A 1 179 ? 1.471 -5.689 19.484 1.00 73.69 179 ASP A N 1
ATOM 1459 C CA . ASP A 1 179 ? 1.638 -6.931 18.732 1.00 73.69 179 ASP A CA 1
ATOM 1460 C C . ASP A 1 179 ? 3.057 -7.139 18.221 1.00 73.69 179 ASP A C 1
ATOM 1462 O O . ASP A 1 179 ? 3.811 -6.197 17.947 1.00 73.69 179 ASP A O 1
ATOM 1466 N N . ALA A 1 180 ? 3.382 -8.419 18.063 1.00 82.25 180 ALA A N 1
ATOM 1467 C CA . ALA A 1 180 ? 4.575 -8.893 17.396 1.00 82.25 180 ALA A CA 1
ATOM 1468 C C . ALA A 1 180 ? 4.164 -9.774 16.216 1.00 82.25 180 ALA A C 1
ATOM 1470 O O . ALA A 1 180 ? 3.261 -10.608 16.341 1.00 82.25 180 ALA A O 1
ATOM 1471 N N . SER A 1 181 ? 4.833 -9.609 15.082 1.00 86.50 181 SER A N 1
ATOM 1472 C CA . SER A 1 181 ? 4.698 -10.544 13.977 1.00 86.50 181 SER A CA 1
ATOM 1473 C C . SER A 1 181 ? 5.543 -11.786 14.230 1.00 86.50 181 SER A C 1
ATOM 1475 O O . SER A 1 181 ? 6.587 -11.759 14.888 1.00 86.50 181 SER A O 1
ATOM 1477 N N . HIS A 1 182 ? 5.092 -12.908 13.677 1.00 89.38 182 HIS A N 1
ATOM 1478 C CA . HIS A 1 182 ? 5.933 -14.088 13.557 1.00 89.38 182 HIS A CA 1
ATOM 1479 C C . HIS A 1 182 ? 6.673 -14.030 12.219 1.00 89.38 182 HIS A C 1
ATOM 1481 O O . HIS A 1 182 ? 6.056 -14.090 11.155 1.00 89.38 182 HIS A O 1
ATOM 1487 N N . ASN A 1 183 ? 7.999 -13.911 12.288 1.00 87.75 183 ASN A N 1
ATOM 1488 C CA . ASN A 1 183 ? 8.885 -13.910 11.130 1.00 87.75 183 ASN A CA 1
ATOM 1489 C C . ASN A 1 183 ? 9.336 -15.336 10.785 1.00 87.75 183 ASN A C 1
ATOM 1491 O O . ASN A 1 183 ? 10.048 -15.972 11.560 1.00 87.75 183 ASN A O 1
ATOM 1495 N N . ILE A 1 184 ? 8.973 -15.818 9.597 1.00 88.12 184 ILE A N 1
ATOM 1496 C CA . ILE A 1 184 ? 9.321 -17.153 9.101 1.00 88.12 184 ILE A CA 1
ATOM 1497 C C . ILE A 1 184 ? 10.233 -16.999 7.885 1.00 88.12 184 ILE A C 1
ATOM 1499 O O . ILE A 1 184 ? 9.812 -16.498 6.841 1.00 88.12 184 ILE A O 1
ATOM 1503 N N . LYS A 1 185 ? 11.493 -17.435 7.999 1.00 87.25 185 LYS A N 1
ATOM 1504 C CA . LYS A 1 185 ? 12.408 -17.500 6.848 1.00 87.25 185 LYS A CA 1
ATOM 1505 C C . LYS A 1 185 ? 11.927 -18.574 5.881 1.00 87.25 185 LYS A C 1
ATOM 1507 O O . LYS A 1 185 ? 11.636 -19.693 6.295 1.00 87.25 185 LYS A O 1
ATOM 1512 N N . CYS A 1 186 ? 11.875 -18.252 4.598 1.00 83.56 186 CYS A N 1
ATOM 1513 C CA . CYS A 1 186 ? 11.398 -19.176 3.577 1.00 83.56 186 CYS A CA 1
ATOM 1514 C C . CYS A 1 186 ? 12.098 -18.946 2.235 1.00 83.56 186 CYS A C 1
ATOM 1516 O O . CYS A 1 186 ? 12.840 -17.977 2.043 1.00 83.56 186 CYS A O 1
ATOM 1518 N N . LYS A 1 187 ? 11.853 -19.868 1.304 1.00 81.06 187 LYS A N 1
ATOM 1519 C CA . LYS A 1 187 ? 12.160 -19.674 -0.109 1.00 81.06 187 LYS A CA 1
ATOM 1520 C C . LYS A 1 187 ? 10.904 -19.195 -0.818 1.00 81.06 187 LYS A C 1
ATOM 1522 O O . LYS A 1 187 ? 9.837 -19.780 -0.668 1.00 81.06 187 LYS A O 1
ATOM 1527 N N . LEU A 1 188 ? 11.073 -18.135 -1.584 1.00 75.69 188 LEU A N 1
ATOM 1528 C CA . LEU A 1 188 ? 10.070 -17.527 -2.432 1.00 75.69 188 LEU A CA 1
ATOM 1529 C C . LEU A 1 188 ? 10.335 -17.986 -3.869 1.00 75.69 188 LEU A C 1
ATOM 1531 O O . LEU A 1 188 ? 11.480 -17.941 -4.312 1.00 75.69 188 LEU A O 1
ATOM 1535 N N . VAL A 1 189 ? 9.311 -18.464 -4.575 1.00 69.94 189 VAL A N 1
ATOM 1536 C CA . VAL A 1 189 ? 9.432 -18.968 -5.954 1.00 69.94 189 VAL A CA 1
ATOM 1537 C C . VAL A 1 189 ? 8.596 -18.095 -6.870 1.00 69.94 189 VAL A C 1
ATOM 1539 O O . VAL A 1 189 ? 7.392 -17.990 -6.660 1.00 69.94 189 VAL A O 1
ATOM 1542 N N . GLY A 1 190 ? 9.230 -17.478 -7.863 1.00 64.62 190 GLY A N 1
ATOM 1543 C CA . GLY A 1 190 ? 8.553 -16.611 -8.810 1.00 64.62 190 GLY A CA 1
ATOM 1544 C C . GLY A 1 190 ? 7.831 -17.342 -9.939 1.00 64.62 190 GLY A C 1
ATOM 1545 O O . GLY A 1 190 ? 7.900 -18.566 -10.044 1.00 64.62 190 GLY A O 1
ATOM 1546 N N . LYS A 1 191 ? 7.144 -16.590 -10.806 1.00 57.16 191 LYS A N 1
ATOM 1547 C CA . LYS A 1 191 ? 6.250 -17.120 -11.848 1.00 57.16 191 LYS A CA 1
ATOM 1548 C C . LYS A 1 191 ? 7.015 -17.935 -12.889 1.00 57.16 191 LYS A C 1
ATOM 1550 O O . LYS A 1 191 ? 6.495 -18.911 -13.415 1.00 57.16 191 LYS A O 1
ATOM 1555 N N . GLU A 1 192 ? 8.271 -17.569 -13.124 1.00 68.12 192 GLU A N 1
ATOM 1556 C CA . GLU A 1 192 ? 9.207 -18.265 -14.016 1.00 68.12 192 GLU A CA 1
ATOM 1557 C C . GLU A 1 192 ? 10.063 -19.321 -13.286 1.00 68.12 192 GLU A C 1
ATOM 1559 O O . GLU A 1 192 ? 11.053 -19.812 -13.820 1.00 68.12 192 GLU A O 1
ATOM 1564 N N . GLY A 1 193 ? 9.720 -19.668 -12.040 1.00 69.44 193 GLY A N 1
ATOM 1565 C CA . GLY A 1 193 ? 10.466 -20.637 -11.230 1.00 69.44 193 GLY A CA 1
ATOM 1566 C C . GLY A 1 193 ? 11.702 -20.066 -10.524 1.00 69.44 193 GLY A C 1
ATOM 1567 O O . GLY A 1 193 ? 12.408 -20.805 -9.838 1.00 69.44 193 GLY A O 1
ATOM 1568 N N . THR A 1 194 ? 11.965 -18.761 -10.641 1.00 67.62 194 THR A N 1
ATOM 1569 C CA . THR A 1 194 ? 13.078 -18.083 -9.959 1.00 67.62 194 THR A CA 1
ATOM 1570 C C . THR A 1 194 ? 12.959 -18.217 -8.444 1.00 67.62 194 THR A C 1
ATOM 1572 O O . THR A 1 194 ? 11.987 -17.757 -7.853 1.00 67.62 194 THR A O 1
ATOM 1575 N N . VAL A 1 195 ? 13.962 -18.804 -7.790 1.00 73.44 195 VAL A N 1
ATOM 1576 C CA . VAL A 1 195 ? 13.965 -19.002 -6.333 1.00 73.44 195 VAL A CA 1
ATOM 1577 C C . VAL A 1 195 ? 14.767 -17.902 -5.640 1.00 73.44 195 VAL A C 1
ATOM 1579 O O . VAL A 1 195 ? 15.917 -17.646 -5.987 1.00 73.44 195 VAL A O 1
ATOM 1582 N N . SER A 1 196 ? 14.184 -17.288 -4.614 1.00 74.06 196 SER A N 1
ATOM 1583 C CA . SER A 1 196 ? 14.813 -16.270 -3.773 1.00 74.06 196 SER A CA 1
ATOM 1584 C C . SER A 1 196 ? 14.674 -16.617 -2.296 1.00 74.06 196 SER A C 1
ATOM 1586 O O . SER A 1 196 ? 13.683 -17.209 -1.873 1.00 74.06 196 SER A O 1
ATOM 1588 N N . ASN A 1 197 ? 15.652 -16.221 -1.484 1.00 81.31 197 ASN A N 1
ATOM 1589 C CA . ASN A 1 197 ? 15.482 -16.234 -0.035 1.00 81.31 197 ASN A CA 1
ATOM 1590 C C . ASN A 1 197 ? 14.604 -15.048 0.381 1.00 81.31 197 ASN A C 1
ATOM 1592 O O . ASN A 1 197 ? 14.775 -13.929 -0.108 1.00 81.31 197 ASN A O 1
ATOM 1596 N N . GLY A 1 198 ? 13.700 -15.280 1.323 1.00 83.25 198 GLY A N 1
ATOM 1597 C CA . GLY A 1 198 ? 12.835 -14.243 1.858 1.00 83.25 198 GLY A CA 1
ATOM 1598 C C . GLY A 1 198 ? 12.329 -14.561 3.256 1.00 83.25 198 GLY A C 1
ATOM 1599 O O . GLY A 1 198 ? 12.783 -15.497 3.925 1.00 83.25 198 GLY A O 1
ATOM 1600 N N . SER A 1 199 ? 11.370 -13.761 3.690 1.00 86.00 199 SER A N 1
ATOM 1601 C CA . SER A 1 199 ? 10.643 -13.931 4.937 1.00 86.00 199 SER A CA 1
ATOM 1602 C C . SER A 1 199 ? 9.153 -13.719 4.729 1.00 86.00 199 SER A C 1
ATOM 1604 O O . SER A 1 199 ? 8.705 -12.956 3.873 1.00 86.00 199 SER A O 1
ATOM 1606 N N . ILE A 1 200 ? 8.382 -14.412 5.551 1.00 88.25 200 ILE A N 1
ATOM 1607 C CA . ILE A 1 200 ? 6.964 -14.171 5.750 1.00 88.25 200 ILE A CA 1
ATOM 1608 C C . ILE A 1 200 ? 6.828 -13.522 7.119 1.00 88.25 200 ILE A C 1
ATOM 1610 O O . ILE A 1 200 ? 7.324 -14.073 8.102 1.00 88.25 200 ILE A O 1
ATOM 1614 N N . ARG A 1 201 ? 6.158 -12.373 7.188 1.00 89.19 201 ARG A N 1
ATOM 1615 C CA . ARG A 1 201 ? 5.713 -11.783 8.452 1.00 89.19 201 ARG A CA 1
ATOM 1616 C C . ARG A 1 201 ? 4.239 -12.091 8.633 1.00 89.19 201 ARG A C 1
ATOM 1618 O O . ARG A 1 201 ? 3.427 -11.690 7.802 1.00 89.19 201 ARG A O 1
ATOM 1625 N N . HIS A 1 202 ? 3.892 -12.803 9.696 1.00 91.25 202 HIS A N 1
ATOM 1626 C CA . HIS A 1 202 ? 2.503 -13.080 10.040 1.00 91.25 202 HIS A CA 1
ATOM 1627 C C . HIS A 1 202 ? 2.070 -12.197 11.213 1.00 91.25 202 HIS A C 1
ATOM 1629 O O . HIS A 1 202 ? 2.513 -12.392 12.346 1.00 91.25 202 HIS A O 1
ATOM 1635 N N . TYR A 1 203 ? 1.183 -11.244 10.938 1.00 91.25 203 TYR A N 1
ATOM 1636 C CA . TYR A 1 203 ? 0.528 -10.395 11.927 1.00 91.25 203 TYR A CA 1
ATOM 1637 C C . TYR A 1 203 ? -0.742 -11.089 12.425 1.00 91.25 203 TYR A C 1
ATOM 1639 O O . TYR A 1 203 ? -1.843 -10.820 11.945 1.00 91.25 203 TYR A O 1
ATOM 1647 N N . GLN A 1 204 ? -0.579 -12.007 13.379 1.00 91.31 204 GLN A N 1
ATOM 1648 C CA . GLN A 1 204 ? -1.656 -12.894 13.837 1.00 91.31 204 GLN A CA 1
ATOM 1649 C C . GLN A 1 204 ? -2.916 -12.141 14.284 1.00 91.31 204 GLN A C 1
ATOM 1651 O O . GLN A 1 204 ? -4.020 -12.543 13.930 1.00 91.31 204 GLN A O 1
ATOM 1656 N N . ARG A 1 205 ? -2.769 -11.031 15.024 1.00 91.44 205 ARG A N 1
ATOM 1657 C CA . ARG A 1 205 ? -3.915 -10.274 15.553 1.00 91.44 205 ARG A CA 1
ATOM 1658 C C . ARG A 1 205 ? -4.838 -9.767 14.446 1.00 91.44 205 ARG A C 1
ATOM 1660 O O . ARG A 1 205 ? -6.055 -9.863 14.572 1.00 91.44 205 ARG A O 1
ATOM 1667 N N . ILE A 1 206 ? -4.258 -9.207 13.387 1.00 93.06 206 ILE A N 1
ATOM 1668 C CA . ILE A 1 206 ? -5.021 -8.638 12.272 1.00 93.06 206 ILE A CA 1
ATOM 1669 C C . ILE A 1 206 ? -5.227 -9.633 11.138 1.00 93.06 206 ILE A C 1
ATOM 1671 O O . ILE A 1 206 ? -5.752 -9.234 10.111 1.00 93.06 206 ILE A O 1
ATOM 1675 N N . ASP A 1 207 ? -4.828 -10.897 11.300 1.00 94.31 207 ASP A N 1
ATOM 1676 C CA . ASP A 1 207 ? -4.989 -11.925 10.269 1.00 94.31 207 ASP A CA 1
ATOM 1677 C C . ASP A 1 207 ? -4.412 -11.455 8.916 1.00 94.31 207 ASP A C 1
ATOM 1679 O O . ASP A 1 207 ? -5.082 -11.443 7.886 1.00 94.31 207 ASP A O 1
ATOM 1683 N N . LEU A 1 208 ? -3.172 -10.953 8.946 1.00 93.81 208 LEU A N 1
ATOM 1684 C CA . LEU A 1 208 ? -2.466 -10.428 7.775 1.00 93.81 208 LEU A CA 1
ATOM 1685 C C . LEU A 1 208 ? -1.118 -11.122 7.628 1.00 93.81 208 LEU A C 1
ATOM 1687 O O . LEU A 1 208 ? -0.341 -11.226 8.578 1.00 93.81 208 LEU A O 1
ATOM 1691 N N . ILE A 1 209 ? -0.799 -11.524 6.405 1.00 92.44 209 ILE A N 1
ATOM 1692 C CA . ILE A 1 209 ? 0.508 -12.059 6.043 1.00 92.44 209 ILE A CA 1
ATOM 1693 C C . ILE A 1 209 ? 1.182 -11.099 5.074 1.00 92.44 209 ILE A C 1
ATOM 1695 O O . ILE A 1 209 ? 0.569 -10.667 4.106 1.00 92.44 209 ILE A O 1
ATOM 1699 N N . LYS A 1 210 ? 2.454 -10.788 5.303 1.00 90.56 210 LYS A N 1
ATOM 1700 C CA . LYS A 1 210 ? 3.295 -10.001 4.400 1.00 90.56 210 LYS A CA 1
ATOM 1701 C C . LYS A 1 210 ? 4.446 -10.860 3.900 1.00 90.56 210 LYS A C 1
ATOM 1703 O O . LYS A 1 210 ? 5.201 -11.415 4.696 1.00 90.56 210 LYS A O 1
ATOM 1708 N N . TYR A 1 211 ? 4.618 -10.913 2.585 1.00 87.19 211 TYR A N 1
ATOM 1709 C CA . TYR A 1 211 ? 5.765 -11.560 1.955 1.00 87.19 211 TYR A CA 1
ATOM 1710 C C . TYR A 1 211 ? 6.860 -10.522 1.701 1.00 87.19 211 TYR A C 1
ATOM 1712 O O . TYR A 1 211 ? 6.577 -9.404 1.252 1.00 87.19 211 TYR A O 1
ATOM 1720 N N . GLN A 1 212 ? 8.106 -10.891 1.992 1.00 82.50 212 GLN A N 1
ATOM 1721 C CA . GLN A 1 212 ? 9.293 -10.054 1.831 1.00 82.50 212 GLN A CA 1
ATOM 1722 C C . GLN A 1 212 ? 10.393 -10.853 1.129 1.00 82.50 212 GLN A C 1
ATOM 1724 O O . GLN A 1 212 ? 10.856 -11.870 1.641 1.00 82.50 212 GLN A O 1
ATOM 1729 N N . SER A 1 213 ? 10.832 -10.392 -0.040 1.00 74.81 213 SER A N 1
ATOM 1730 C CA . SER A 1 213 ? 11.992 -10.964 -0.732 1.00 74.81 213 SER A CA 1
ATOM 1731 C C . SER A 1 213 ? 13.256 -10.207 -0.344 1.00 74.81 213 SER A C 1
ATOM 1733 O O . SER A 1 213 ? 13.253 -8.977 -0.323 1.00 74.81 213 SER A O 1
ATOM 1735 N N . ASN A 1 214 ? 14.353 -10.931 -0.107 1.00 65.25 214 ASN A N 1
ATOM 1736 C CA . ASN A 1 214 ? 15.668 -10.319 0.113 1.00 65.25 214 ASN A CA 1
ATOM 1737 C C . ASN A 1 214 ? 16.346 -9.912 -1.205 1.00 65.25 214 ASN A C 1
ATOM 1739 O O . ASN A 1 214 ? 17.436 -9.345 -1.189 1.00 65.25 214 ASN A O 1
ATOM 1743 N N . ASN A 1 215 ? 15.739 -10.225 -2.354 1.00 59.19 215 ASN A N 1
ATOM 1744 C CA . ASN A 1 215 ? 16.309 -9.905 -3.652 1.00 59.19 215 ASN A CA 1
ATOM 1745 C C . ASN A 1 215 ? 15.839 -8.526 -4.133 1.00 59.19 215 ASN A C 1
ATOM 1747 O O . ASN A 1 215 ? 14.655 -8.314 -4.393 1.00 59.19 215 ASN A O 1
ATOM 1751 N N . SER A 1 216 ? 16.789 -7.605 -4.298 1.00 50.09 216 SER A N 1
ATOM 1752 C CA . SER A 1 216 ? 16.564 -6.249 -4.803 1.00 50.09 216 SER A CA 1
ATOM 1753 C C . SER A 1 216 ? 16.088 -6.200 -6.259 1.00 50.09 216 SER A C 1
ATOM 1755 O O . SER A 1 216 ? 15.529 -5.182 -6.663 1.00 50.09 216 SER A O 1
ATOM 1757 N N . THR A 1 217 ? 16.265 -7.272 -7.041 1.00 43.41 217 THR A N 1
ATOM 1758 C CA . THR A 1 217 ? 15.769 -7.362 -8.426 1.00 43.41 217 THR A CA 1
ATOM 1759 C C . THR A 1 217 ? 14.346 -7.900 -8.532 1.00 43.41 217 THR A C 1
ATOM 1761 O O . THR A 1 217 ? 13.736 -7.784 -9.589 1.00 43.41 217 THR A O 1
ATOM 1764 N N . ILE A 1 218 ? 13.802 -8.461 -7.452 1.00 48.72 218 ILE A N 1
ATOM 1765 C CA . ILE A 1 218 ? 12.434 -8.977 -7.398 1.00 48.72 218 ILE A CA 1
ATOM 1766 C C . ILE A 1 218 ? 11.564 -7.858 -6.819 1.00 48.72 218 ILE A C 1
ATOM 1768 O O . ILE A 1 218 ? 11.290 -7.813 -5.621 1.00 48.72 218 ILE A O 1
ATOM 1772 N N . GLN A 1 219 ? 11.216 -6.886 -7.667 1.00 48.16 219 GLN A N 1
ATOM 1773 C CA . GLN A 1 219 ? 10.289 -5.803 -7.305 1.00 48.16 219 GLN A CA 1
ATOM 1774 C C . GLN A 1 219 ? 8.839 -6.300 -7.240 1.00 48.16 219 GLN A C 1
ATOM 1776 O O . GLN A 1 219 ? 8.052 -5.794 -6.447 1.00 48.16 219 GLN A O 1
ATOM 1781 N N . SER A 1 220 ? 8.519 -7.345 -8.000 1.00 48.12 220 SER A N 1
ATOM 1782 C CA . SER A 1 220 ? 7.294 -8.121 -7.901 1.00 48.12 220 SER A CA 1
ATOM 1783 C C . SER A 1 220 ? 7.607 -9.406 -7.146 1.00 48.12 220 SER A C 1
ATOM 1785 O O . SER A 1 220 ? 8.332 -10.261 -7.645 1.00 48.12 220 SER A O 1
ATOM 1787 N N . ILE A 1 221 ? 7.099 -9.581 -5.924 1.00 48.56 221 ILE A N 1
ATOM 1788 C CA . ILE A 1 221 ? 7.101 -10.932 -5.353 1.00 48.56 221 ILE A CA 1
ATOM 1789 C C . ILE A 1 221 ? 6.091 -11.726 -6.162 1.00 48.56 221 ILE A C 1
ATOM 1791 O O . ILE A 1 221 ? 4.919 -11.768 -5.831 1.00 48.56 221 ILE A O 1
ATOM 1795 N N . ASP A 1 222 ? 6.506 -12.348 -7.242 1.00 45.56 222 ASP A N 1
ATOM 1796 C CA . ASP A 1 222 ? 5.742 -13.443 -7.799 1.00 45.56 222 ASP A CA 1
ATOM 1797 C C . ASP A 1 222 ? 5.548 -14.453 -6.649 1.00 45.56 222 ASP A C 1
ATOM 1799 O O . ASP A 1 222 ? 6.489 -15.145 -6.254 1.00 45.56 222 ASP A O 1
ATOM 1803 N N . ILE A 1 223 ? 4.400 -14.417 -5.958 1.00 50.31 223 ILE A N 1
ATOM 1804 C CA . ILE A 1 223 ? 4.238 -15.162 -4.707 1.00 50.31 223 ILE A CA 1
ATOM 1805 C C . ILE A 1 223 ? 4.031 -16.628 -5.075 1.00 50.31 223 ILE A C 1
ATOM 1807 O O . ILE A 1 223 ? 2.934 -17.065 -5.395 1.00 50.31 223 ILE A O 1
ATOM 1811 N N . CYS A 1 224 ? 5.139 -17.358 -5.069 1.00 46.53 224 CYS A N 1
ATOM 1812 C CA . CYS A 1 224 ? 5.490 -18.319 -4.035 1.00 46.53 224 CYS A CA 1
ATOM 1813 C C . CYS A 1 224 ? 4.417 -19.366 -3.786 1.00 46.53 224 CYS A C 1
ATOM 1815 O O . CYS A 1 224 ? 3.552 -19.219 -2.924 1.00 46.53 224 CYS A O 1
ATOM 1817 N N . ILE A 1 225 ? 4.592 -20.505 -4.444 1.00 41.22 225 ILE A N 1
ATOM 1818 C CA . ILE A 1 225 ? 4.197 -21.772 -3.846 1.00 41.22 225 ILE A CA 1
ATOM 1819 C C . ILE A 1 225 ? 4.992 -21.877 -2.541 1.00 41.22 225 ILE A C 1
ATOM 1821 O O . ILE A 1 225 ? 6.216 -22.002 -2.576 1.00 41.22 225 ILE A O 1
ATOM 1825 N N . ILE A 1 226 ? 4.319 -21.781 -1.396 1.00 46.22 226 ILE A N 1
ATOM 1826 C CA . ILE A 1 226 ? 4.877 -22.260 -0.134 1.00 46.22 226 ILE A CA 1
ATOM 1827 C C . ILE A 1 226 ? 4.380 -23.693 0.005 1.00 46.22 226 ILE A C 1
ATOM 1829 O O . ILE A 1 226 ? 3.195 -23.887 0.281 1.00 46.22 226 ILE A O 1
ATOM 1833 N N . PRO A 1 227 ? 5.229 -24.713 -0.201 1.00 38.28 227 PRO A N 1
ATOM 1834 C CA . PRO A 1 227 ? 4.833 -26.069 0.122 1.00 38.28 227 PRO A CA 1
ATOM 1835 C C . PRO A 1 227 ? 4.562 -26.114 1.634 1.00 38.28 227 PRO A C 1
ATOM 1837 O O . PRO A 1 227 ? 5.480 -25.897 2.424 1.00 38.28 227 PRO A O 1
ATOM 1840 N N . ASN A 1 228 ? 3.316 -26.400 2.024 1.00 38.78 228 ASN A N 1
ATOM 1841 C CA . ASN A 1 228 ? 2.898 -26.755 3.390 1.00 38.78 228 ASN A CA 1
ATOM 1842 C C . ASN A 1 228 ? 2.704 -25.624 4.427 1.00 38.78 228 ASN A C 1
ATOM 1844 O O . ASN A 1 228 ? 2.932 -25.848 5.614 1.00 38.78 228 ASN A O 1
ATOM 1848 N N . LEU A 1 229 ? 2.236 -24.437 4.038 1.00 41.41 229 LEU A N 1
ATOM 1849 C CA . LEU A 1 229 ? 1.670 -23.469 4.994 1.00 41.41 229 LEU A CA 1
ATOM 1850 C C . LEU A 1 229 ? 0.212 -23.206 4.625 1.00 41.41 229 LEU A C 1
ATOM 1852 O O . LEU A 1 229 ? -0.051 -22.212 3.965 1.00 41.41 229 LEU A O 1
ATOM 1856 N N . PHE A 1 230 ? -0.654 -24.169 4.960 1.00 43.22 230 PHE A N 1
ATOM 1857 C CA . PHE A 1 230 ? -2.095 -24.136 5.284 1.00 43.22 230 PHE A CA 1
ATOM 1858 C C . PHE A 1 230 ? -2.673 -25.542 5.104 1.00 43.22 230 PHE A C 1
ATOM 1860 O O . PHE A 1 230 ? -2.453 -26.134 4.024 1.00 43.22 230 PHE A O 1
#

Radius of gyration: 16.57 Å; chains: 1; bounding box: 39×46×41 Å